Protein 3OSX (pdb70)

CATH classification: 3.50.7.10

Organism: Xenorhabdus nematophila (NCBI:txid628)

B-factor: mean 22.32, std 7.9, range [11.45, 57.15]

Solvent-accessible surface area: 10063 Å² total; per-residue (Å²): 141,152,14,5,94,3,116,90,12,36,44,10,78,128,2,47,62,86,110,188,74,28,6,1,66,7,88,75,0,24,0,0,0,1,15,50,112,0,54,70,16,181,39,0,86,52,2,27,131,20,4,79,92,57,106,52,11,0,0,0,0,0,48,21,2,68,51,117,0,37,53,38,2,19,78,40,27,115,166,57,102,24,130,2,0,0,0,65,0,9,30,167,24,127,55,42,74,28,8,0,66,4,2,1,20,0,0,102,14,56,19,7,9,102,128,132,57,65,70,2,93,130,5,76,59,160,32,6,0,61,2,86,62,0,36,0,58,147,96,25,0,15,0,38,32,2,72,8,110,128,41,48,10,58,62,36,26,93,93,0,150,104,62,9,121,131,21,146,37,124,178,72,84,105,89,22,93,72,12,20,65,50,0,53,7,0,53,102,138,206

InterPro domains:
  IPR001844 Chaperonin Cpn60/GroEL [MF_00600] (2-547)
  IPR001844 Chaperonin Cpn60/GroEL [PR00298] (27-53)
  IPR001844 Chaperonin Cpn60/GroEL [PR00298] (83-110)
  IPR001844 Chaperonin Cpn60/GroEL [PR00298] (268-291)
  IPR001844 Chaperonin Cpn60/GroEL [PR00298] (350-375)
  IPR001844 Chaperonin Cpn60/GroEL [PR00298] (398-419)
  IPR001844 Chaperonin Cpn60/GroEL [PTHR45633] (2-528)
  IPR001844 Chaperonin Cpn60/GroEL [TIGR02348] (3-526)
  IPR001844 Chaperonin Cpn60/GroEL [cd03344] (4-523)
  IPR002423 Chaperonin Cpn60/GroEL/TCP-1 family [PF00118] (23-522)
  IPR018370 Chaperonin Cpn60, conserved site [PS00296] (405-416)
  IPR027409 GroEL-like apical domain superfamily [G3DSA:3.50.7.10] (192-373)
  IPR027409 GroEL-like apical domain superfamily [SSF52029] (184-376)
  IPR027410 TCP-1-like chaperonin intermediate domain superfamily [G3DSA:3.30.260.10] (137-410)
  IPR027410 TCP-1-like chaperonin intermediate domain superfamily [SSF54849] (137-203)
  IPR027413 GroEL-like equatorial domain superfamily [G3DSA:1.10.560.10] (6-522)
  IPR027413 GroEL-like equatorial domain superfamily [SSF48592] (7-521)

Foldseek 3Di:
DAFQKFWKFFPDLLLDPPVVVQKHKFFWAWEAAEAAEAADLLLQVVAVVQQLVDQHAYEYEYQYYDHPNVVVVSVCCNVVSGNYTYIYQHDDDPVSVLLSVLVCQQFVAAYQYVVVPGGSSPDYSNRIGTARMWMGHRTMIGGAAHPHDPVSLVVSLVVLVVVLVVDPDPVVNVSSVSSNVSSVNRHHDD

Radius of gyration: 16.01 Å; Cα contacts (8 Å, |Δi|>4): 425; chains: 1; bounding box: 34×40×40 Å

Structure (mmCIF, N/CA/C/O backbone):
data_3OSX
#
_entry.id   3OSX
#
_cell.length_a   39.983
_cell.length_b   61.882
_cell.length_c   75.332
_cell.angle_alpha   90.000
_cell.angle_beta   90.000
_cell.angle_gamma   90.000
#
_symmetry.space_group_name_H-M   'P 21 21 21'
#
loop_
_entity.id
_entity.type
_entity.pdbx_description
1 polymer '60 kDa chaperonin'
2 water water
#
loop_
_atom_site.group_PDB
_atom_site.id
_atom_site.type_symbol
_atom_site.label_atom_id
_atom_site.label_alt_id
_atom_site.label_comp_id
_atom_site.label_asym_id
_atom_site.label_entity_id
_atom_site.label_seq_id
_atom_site.pdbx_PDB_ins_code
_atom_site.Cartn_x
_atom_site.Cartn_y
_atom_site.Cartn_z
_atom_site.occupancy
_atom_site.B_iso_or_equiv
_atom_site.auth_seq_id
_atom_site.auth_comp_id
_atom_site.auth_asym_id
_atom_site.auth_atom_id
_atom_site.pdbx_PDB_model_num
ATOM 1 N N . SER A 1 12 ? 37.983 60.630 21.526 1.00 20.50 190 SER A N 1
ATOM 2 C CA . SER A 1 12 ? 36.817 61.507 21.881 1.00 20.79 190 SER A CA 1
ATOM 3 C C . SER A 1 12 ? 36.383 62.491 20.762 1.00 20.76 190 SER A C 1
ATOM 4 O O . SER A 1 12 ? 35.469 63.328 20.971 1.00 19.87 190 SER A O 1
ATOM 7 N N . GLU A 1 13 ? 37.016 62.399 19.586 1.00 20.75 191 GLU A N 1
ATOM 8 C CA . GLU A 1 13 ? 36.803 63.409 18.531 1.00 19.78 191 GLU A CA 1
ATOM 9 C C . GLU A 1 13 ? 35.804 63.015 17.424 1.00 20.55 191 GLU A C 1
ATOM 10 O O . GLU A 1 13 ? 36.013 63.345 16.239 1.00 20.47 191 GLU A O 1
ATOM 16 N N . GLY A 1 14 ? 34.717 62.338 17.814 1.00 19.27 192 GLY A N 1
ATOM 17 C CA . GLY A 1 14 ? 33.722 61.865 16.862 1.00 18.64 192 GLY A CA 1
ATOM 18 C C . GLY A 1 14 ? 33.709 60.371 16.722 1.00 16.46 192 GLY A C 1
ATOM 19 O O . GLY A 1 14 ? 34.662 59.706 17.113 1.00 17.16 192 GLY A O 1
ATOM 20 N N . MET A 1 15 ? 32.633 59.862 16.137 1.00 14.86 193 MET A N 1
ATOM 21 C CA . MET A 1 15 ? 32.529 58.474 15.763 1.00 14.87 193 MET A CA 1
ATOM 22 C C . MET A 1 15 ? 33.147 58.343 14.392 1.00 15.90 193 MET A C 1
ATOM 23 O O . MET A 1 15 ? 32.625 58.889 13.417 1.00 15.15 193 MET A O 1
ATOM 28 N N . GLN A 1 16 ? 34.243 57.600 14.293 1.00 15.37 194 GLN A N 1
ATOM 29 C CA . GLN A 1 16 ? 34.905 57.428 13.009 1.00 17.70 194 GLN A CA 1
ATOM 30 C C . GLN A 1 16 ? 34.823 55.989 12.542 1.00 17.28 194 GLN A C 1
ATOM 31 O O . GLN A 1 16 ? 35.100 55.076 13.312 1.00 19.27 194 GLN A O 1
ATOM 37 N N . PHE A 1 17 ? 34.487 55.789 11.276 1.00 17.43 195 PHE A N 1
ATOM 38 C CA . PHE A 1 17 ? 34.494 54.437 10.705 1.00 17.37 195 PHE A CA 1
ATOM 39 C C . PHE A 1 17 ? 35.156 54.424 9.350 1.00 17.53 195 PHE A C 1
ATOM 40 O O . PHE A 1 17 ? 35.272 55.472 8.698 1.00 16.84 195 PHE A O 1
ATOM 48 N N . ASP A 1 18 ? 35.607 53.235 8.945 1.00 18.64 196 ASP A N 1
ATOM 49 C CA . ASP A 1 18 ? 36.533 53.113 7.814 1.00 18.51 196 ASP A CA 1
ATOM 50 C C . ASP A 1 18 ? 35.863 52.956 6.446 1.00 18.21 196 ASP A C 1
ATOM 51 O O . ASP A 1 18 ? 36.210 52.082 5.663 1.00 18.50 196 ASP A O 1
ATOM 56 N N . ARG A 1 19 ? 34.892 53.812 6.186 1.00 16.33 197 ARG A N 1
ATOM 57 C CA . ARG A 1 19 ? 34.308 53.965 4.875 1.00 16.55 197 ARG A CA 1
ATOM 58 C C . ARG A 1 19 ? 34.391 55.434 4.481 1.00 16.37 197 ARG A C 1
ATOM 59 O O . ARG A 1 19 ? 34.039 56.318 5.276 1.00 18.29 197 ARG A O 1
ATOM 67 N N . GLY A 1 20 ? 34.896 55.699 3.277 1.00 17.12 198 GLY A N 1
ATOM 68 C CA . GLY A 1 20 ? 34.989 57.039 2.716 1.00 16.74 198 GLY A CA 1
ATOM 69 C C . GLY A 1 20 ? 33.931 57.381 1.668 1.00 16.44 198 GLY A C 1
ATOM 70 O O . GLY A 1 20 ? 32.947 56.670 1.507 1.00 17.75 198 GLY A O 1
ATOM 71 N N . TYR A 1 21 ? 34.109 58.491 0.960 1.00 14.86 199 TYR A N 1
ATOM 72 C CA . TYR A 1 21 ? 33.091 58.915 0.005 1.00 14.82 199 TYR A CA 1
ATOM 73 C C . TYR A 1 21 ? 32.900 57.890 -1.113 1.00 14.96 199 TYR A C 1
ATOM 74 O O . TYR A 1 21 ? 33.856 57.251 -1.548 1.00 14.91 199 TYR A O 1
ATOM 83 N N . LEU A 1 22 ? 31.669 57.752 -1.587 1.00 15.04 200 LEU A N 1
ATOM 84 C CA . LEU A 1 22 ? 31.340 56.839 -2.695 1.00 16.34 200 LEU A CA 1
ATOM 85 C C . LEU A 1 22 ? 31.689 57.438 -4.052 1.00 17.42 200 LEU A C 1
ATOM 86 O O . LEU A 1 22 ? 31.695 56.733 -5.065 1.00 19.71 200 LEU A O 1
ATOM 91 N N . SER A 1 23 ? 31.907 58.755 -4.062 1.00 16.63 201 SER A N 1
ATOM 92 C CA . SER A 1 23 ? 32.416 59.485 -5.230 1.00 17.02 201 SER A CA 1
ATOM 93 C C . SER A 1 23 ? 33.211 60.707 -4.780 1.00 16.09 201 SER A C 1
ATOM 94 O O . SER A 1 23 ? 32.772 61.418 -3.870 1.00 15.39 201 SER A O 1
ATOM 97 N N . PRO A 1 24 ? 34.362 60.981 -5.416 1.00 16.19 202 PRO A N 1
ATOM 98 C CA . PRO A 1 24 ? 35.107 62.189 -5.087 1.00 16.28 202 PRO A CA 1
ATOM 99 C C . PRO A 1 24 ? 34.347 63.439 -5.483 1.00 15.69 202 PRO A C 1
ATOM 100 O O . PRO A 1 24 ? 34.719 64.568 -5.056 1.00 15.07 202 PRO A O 1
ATOM 104 N N . TYR A 1 25 ? 33.282 63.276 -6.276 1.00 14.55 203 TYR A N 1
ATOM 105 C CA . TYR A 1 25 ? 32.497 64.470 -6.630 1.00 14.09 203 TYR A CA 1
ATOM 106 C C . TYR A 1 25 ? 31.657 65.009 -5.474 1.00 14.19 203 TYR A C 1
ATOM 107 O O . TYR A 1 25 ? 31.023 66.037 -5.598 1.00 16.29 203 TYR A O 1
ATOM 116 N N . PHE A 1 26 ? 31.692 64.324 -4.325 1.00 14.97 204 PHE A N 1
ATOM 117 C CA . PHE A 1 26 ? 31.041 64.842 -3.138 1.00 14.01 204 PHE A CA 1
ATOM 118 C C . PHE A 1 26 ? 31.978 65.790 -2.370 1.00 13.94 204 PHE A C 1
ATOM 119 O O . PHE A 1 26 ? 31.528 66.506 -1.488 1.00 15.04 204 PHE A O 1
ATOM 127 N N . ILE A 1 27 ? 33.258 65.803 -2.725 1.00 14.03 205 ILE A N 1
ATOM 128 C CA . ILE A 1 27 ? 34.231 66.675 -2.066 1.00 15.70 205 ILE A CA 1
ATOM 129 C C . ILE A 1 27 ? 33.741 68.120 -2.125 1.00 15.92 205 ILE A C 1
ATOM 130 O O . ILE A 1 27 ? 33.295 68.590 -3.172 1.00 16.81 205 ILE A O 1
ATOM 135 N N . ASN A 1 28 ? 33.845 68.823 -1.002 1.00 15.81 206 ASN A N 1
ATOM 136 C CA . ASN A 1 28 ? 33.566 70.267 -0.994 1.00 16.07 206 ASN A CA 1
ATOM 137 C C . ASN A 1 28 ? 34.684 71.095 -0.362 1.00 17.88 206 ASN A C 1
ATOM 138 O O . ASN A 1 28 ? 34.550 72.299 -0.233 1.00 18.71 206 ASN A O 1
ATOM 143 N N . LYS A 1 29 ? 35.769 70.413 0.021 1.00 18.00 207 LYS A N 1
ATOM 144 C CA . LYS A 1 29 ? 37.009 71.050 0.496 1.00 19.28 207 LYS A CA 1
ATOM 145 C C . LYS A 1 29 ? 38.167 70.465 -0.297 1.00 19.39 207 LYS A C 1
ATOM 146 O O . LYS A 1 29 ? 38.868 69.588 0.154 1.00 19.94 207 LYS A O 1
ATOM 152 N N . PRO A 1 30 ? 38.329 70.937 -1.527 1.00 20.12 208 PRO A N 1
ATOM 153 C CA . PRO A 1 30 ? 39.333 70.398 -2.434 1.00 21.03 208 PRO A CA 1
ATOM 154 C C . PRO A 1 30 ? 40.773 70.419 -1.914 1.00 22.57 208 PRO A C 1
ATOM 155 O O . PRO A 1 30 ? 41.553 69.517 -2.253 1.00 22.80 208 PRO A O 1
ATOM 159 N N . GLU A 1 31 ? 41.116 71.418 -1.110 1.00 24.57 209 GLU A N 1
ATOM 160 C CA . GLU A 1 31 ? 42.471 71.566 -0.583 1.00 26.67 209 GLU A CA 1
ATOM 161 C C . GLU A 1 31 ? 42.835 70.453 0.405 1.00 26.51 209 GLU A C 1
ATOM 162 O O . GLU A 1 31 ? 44.016 70.131 0.551 1.00 27.63 209 GLU A O 1
ATOM 168 N N . SER A 1 32 ? 41.817 69.832 1.026 1.00 26.20 210 SER A N 1
ATOM 169 C CA . SER A 1 32 ? 42.029 68.687 1.918 1.00 25.29 210 SER A CA 1
ATOM 170 C C . SER A 1 32 ? 41.493 67.367 1.405 1.00 24.36 210 SER A C 1
ATOM 171 O O . SER A 1 32 ? 41.556 66.380 2.118 1.00 24.25 210 SER A O 1
ATOM 174 N N . GLY A 1 33 ? 40.918 67.373 0.207 1.00 23.00 211 GLY A N 1
ATOM 175 C CA . GLY A 1 33 ? 40.316 66.191 -0.384 1.00 20.57 211 GLY A CA 1
ATOM 176 C C . GLY A 1 33 ? 39.142 65.620 0.401 1.00 19.37 211 GLY A C 1
ATOM 177 O O . GLY A 1 33 ? 38.966 64.404 0.487 1.00 20.34 211 GLY A O 1
ATOM 178 N N . SER A 1 34 ? 38.343 66.499 1.003 1.00 18.10 212 SER A N 1
ATOM 179 C CA . SER A 1 34 ? 37.354 66.046 1.943 1.00 18.29 212 SER A CA 1
ATOM 180 C C . SER A 1 34 ? 35.958 66.634 1.707 1.00 17.34 212 SER A C 1
ATOM 181 O O . SER A 1 34 ? 35.781 67.610 0.971 1.00 16.41 212 SER A O 1
ATOM 184 N N . VAL A 1 35 ? 34.967 66.000 2.331 1.00 16.56 213 VAL A N 1
ATOM 185 C CA . VAL A 1 35 ? 33.626 66.549 2.456 1.00 15.94 213 VAL A CA 1
ATOM 186 C C . VAL A 1 35 ? 33.459 67.017 3.884 1.00 16.09 213 VAL A C 1
ATOM 187 O O . VAL A 1 35 ? 33.647 66.225 4.823 1.00 18.13 213 VAL A O 1
ATOM 191 N N . GLU A 1 36 ? 33.149 68.304 4.068 1.00 16.37 214 GLU A N 1
ATOM 192 C CA . GLU A 1 36 ? 32.829 68.786 5.412 1.00 17.42 214 GLU A CA 1
ATOM 193 C C . GLU A 1 36 ? 31.437 69.361 5.396 1.00 17.05 214 GLU A C 1
ATOM 194 O O . GLU A 1 36 ? 31.183 70.355 4.713 1.00 17.15 214 GLU A O 1
ATOM 200 N N . LEU A 1 37 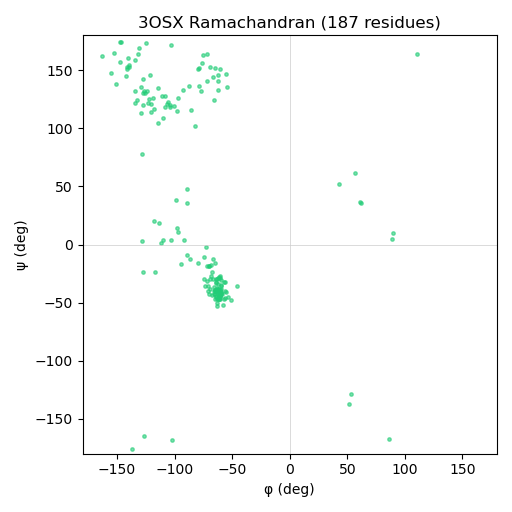? 30.524 68.727 6.116 1.00 16.74 215 LEU A N 1
ATOM 201 C CA . LEU A 1 37 ? 29.125 69.164 6.127 1.00 17.04 215 LEU A CA 1
ATOM 202 C C . LEU A 1 37 ? 28.707 69.561 7.528 1.00 16.80 215 LEU A C 1
ATOM 203 O O . LEU A 1 37 ? 28.834 68.786 8.469 1.00 16.79 215 LEU A O 1
ATOM 208 N N . GLU A 1 38 ? 28.181 70.768 7.639 1.00 17.77 216 GLU A N 1
ATOM 209 C CA . GLU A 1 38 ? 27.734 71.355 8.914 1.00 19.76 216 GLU A CA 1
ATOM 210 C C . GLU A 1 38 ? 26.280 71.082 9.149 1.00 18.85 216 GLU A C 1
ATOM 211 O O . GLU A 1 38 ? 25.434 71.269 8.252 1.00 17.88 216 GLU A O 1
ATOM 217 N N . ASN A 1 39 ? 25.983 70.645 10.370 1.00 18.66 217 ASN A N 1
ATOM 218 C CA . ASN A 1 39 ? 24.601 70.329 10.761 1.00 18.13 217 ASN A CA 1
ATOM 219 C C . ASN A 1 39 ? 23.801 69.555 9.710 1.00 17.04 217 ASN A C 1
ATOM 220 O O . ASN A 1 39 ? 22.693 69.947 9.336 1.00 18.41 217 ASN A O 1
ATOM 225 N N . PRO A 1 40 ? 24.354 68.438 9.232 1.00 16.32 218 PRO A N 1
ATOM 226 C CA . PRO A 1 40 ? 23.678 67.628 8.239 1.00 16.61 218 PRO A CA 1
ATOM 227 C C . PRO A 1 40 ? 22.532 66.774 8.787 1.00 16.31 218 PRO A C 1
ATOM 228 O O . PRO A 1 40 ? 22.498 66.446 9.968 1.00 16.71 218 PRO A O 1
ATOM 232 N N . TYR A 1 41 ? 21.602 66.427 7.907 1.00 15.07 219 TYR A N 1
ATOM 233 C CA . TYR A 1 41 ? 20.734 65.288 8.108 1.00 14.16 219 TYR A CA 1
ATOM 234 C C . TYR A 1 41 ? 21.487 64.025 7.744 1.00 14.14 219 TYR A C 1
ATOM 235 O O . TYR A 1 41 ? 22.363 64.029 6.867 1.00 15.20 219 TYR A O 1
ATOM 244 N N . ILE A 1 42 ? 21.113 62.944 8.398 1.00 12.77 220 ILE A N 1
ATOM 245 C CA . ILE A 1 42 ? 21.774 61.672 8.168 1.00 13.34 220 ILE A CA 1
ATOM 246 C C . ILE A 1 42 ? 20.743 60.571 7.892 1.00 12.37 220 ILE A C 1
ATOM 247 O O . ILE A 1 42 ? 19.958 60.198 8.775 1.00 14.04 220 ILE A O 1
ATOM 252 N N . LEU A 1 43 ? 20.759 60.063 6.662 1.00 12.59 221 LEU A N 1
ATOM 253 C CA . LEU A 1 43 ? 19.841 59.006 6.260 1.00 12.95 221 LEU A CA 1
ATOM 254 C C . LEU A 1 43 ? 20.551 57.659 6.381 1.00 13.69 221 LEU A C 1
ATOM 255 O O . LEU A 1 43 ? 21.605 57.486 5.788 1.00 13.29 221 LEU A O 1
ATOM 260 N N . LEU A 1 44 ? 19.929 56.733 7.117 1.00 12.66 222 LEU A N 1
ATOM 261 C CA . LEU A 1 44 ? 20.486 55.447 7.472 1.00 13.22 222 LEU A CA 1
ATOM 262 C C . LEU A 1 44 ? 19.617 54.368 6.875 1.00 13.85 222 LEU A C 1
ATOM 263 O O . LEU A 1 44 ? 18.422 54.272 7.184 1.00 11.93 222 LEU A O 1
ATOM 268 N N . VAL A 1 45 ? 20.206 53.600 5.968 1.00 13.51 223 VAL A N 1
ATOM 269 C CA . VAL A 1 45 ? 19.452 52.572 5.219 1.00 13.88 223 VAL A CA 1
ATOM 270 C C . VAL A 1 45 ? 20.193 51.244 5.147 1.00 14.35 223 VAL A C 1
ATOM 271 O O . VAL A 1 45 ? 21.327 51.188 4.693 1.00 15.52 223 VAL A O 1
ATOM 275 N N . ASP A 1 46 ? 19.555 50.181 5.641 1.00 14.48 224 ASP A N 1
ATOM 276 C CA . ASP A 1 46 ? 20.209 48.878 5.736 1.00 17.84 224 ASP A CA 1
ATOM 277 C C . ASP A 1 46 ? 20.040 47.998 4.478 1.00 17.24 224 ASP A C 1
ATOM 278 O O . ASP A 1 46 ? 19.893 46.749 4.584 1.00 21.72 224 ASP A O 1
ATOM 283 N N . LYS A 1 47 ? 20.042 48.639 3.318 1.00 15.88 225 LYS A N 1
ATOM 284 C CA . LYS A 1 47 ? 20.019 47.942 2.030 1.00 16.25 225 LYS A CA 1
ATOM 285 C C . LYS A 1 47 ? 20.794 48.763 1.003 1.00 17.74 225 LYS A C 1
ATOM 286 O O . LYS A 1 47 ? 21.230 49.878 1.281 1.00 17.29 225 LYS A O 1
ATOM 292 N N . LYS A 1 48 ? 20.953 48.203 -0.187 1.00 17.75 226 LYS A N 1
ATOM 293 C CA . LYS A 1 48 ? 21.497 48.931 -1.313 1.00 18.39 226 LYS A CA 1
ATOM 294 C C . LYS A 1 48 ? 20.431 49.819 -1.934 1.00 17.94 226 LYS A C 1
ATOM 295 O O . LYS A 1 48 ? 19.287 49.393 -2.133 1.00 19.25 226 LYS A O 1
ATOM 301 N N . ILE A 1 49 ? 20.813 51.056 -2.250 1.00 18.10 227 ILE A N 1
ATOM 302 C CA . ILE A 1 49 ? 19.941 51.989 -2.939 1.00 18.50 227 ILE A CA 1
ATOM 303 C C . ILE A 1 49 ? 20.402 52.150 -4.391 1.00 17.35 227 ILE A C 1
ATOM 304 O O . ILE A 1 49 ? 21.524 52.565 -4.633 1.00 18.94 227 ILE A O 1
ATOM 309 N N . SER A 1 50 ? 19.528 51.830 -5.347 1.00 18.09 228 SER A N 1
ATOM 310 C CA . SER A 1 50 ? 19.854 51.945 -6.783 1.00 19.07 228 SER A CA 1
ATOM 311 C C . SER A 1 50 ? 18.827 52.740 -7.542 1.00 18.28 228 SER A C 1
ATOM 312 O O . SER A 1 50 ? 19.119 53.296 -8.594 1.00 18.85 228 SER A O 1
ATOM 315 N N . ASN A 1 51 ? 17.615 52.788 -6.996 1.00 17.60 229 ASN A N 1
ATOM 316 C CA . ASN A 1 51 ? 16.505 53.476 -7.652 1.00 17.39 229 ASN A CA 1
ATOM 317 C C . ASN A 1 51 ? 16.306 54.869 -7.095 1.00 17.77 229 ASN A C 1
ATOM 318 O O . ASN A 1 51 ? 15.929 55.036 -5.934 1.00 18.21 229 ASN A O 1
ATOM 323 N N . ILE A 1 52 ? 16.529 55.882 -7.931 1.00 16.94 230 ILE A N 1
ATOM 324 C CA . ILE A 1 52 ? 16.436 57.256 -7.474 1.00 17.61 230 ILE A CA 1
ATOM 325 C C . ILE A 1 52 ? 15.037 57.576 -6.953 1.00 18.80 230 ILE A C 1
ATOM 326 O O . ILE A 1 52 ? 14.889 58.398 -6.051 1.00 19.91 230 ILE A O 1
ATOM 331 N N . ARG A 1 53 ? 14.018 56.906 -7.484 1.00 18.45 231 ARG A N 1
ATOM 332 C CA . ARG A 1 53 ? 12.653 57.172 -7.078 1.00 19.28 231 ARG A CA 1
ATOM 333 C C . ARG A 1 53 ? 12.420 56.936 -5.599 1.00 20.37 231 ARG A C 1
ATOM 334 O O . ARG A 1 53 ? 11.585 57.599 -5.008 1.00 22.08 231 ARG A O 1
ATOM 342 N N . GLU A 1 54 ? 13.154 56.007 -4.990 1.00 21.09 232 GLU A N 1
ATOM 343 C CA . GLU A 1 54 ? 13.059 55.768 -3.562 1.00 21.12 232 GLU A CA 1
ATOM 344 C C . GLU A 1 54 ? 13.507 56.966 -2.726 1.00 20.86 232 GLU A C 1
ATOM 345 O O . GLU A 1 54 ? 13.014 57.154 -1.607 1.00 22.10 232 GLU A O 1
ATOM 351 N N . LEU A 1 55 ? 14.430 57.762 -3.265 1.00 19.46 233 LEU A N 1
ATOM 352 C CA . LEU A 1 55 ? 15.009 58.877 -2.496 1.00 18.97 233 LEU A CA 1
ATOM 353 C C . LEU A 1 55 ? 14.318 60.184 -2.740 1.00 19.85 233 LEU A C 1
ATOM 354 O O . LEU A 1 55 ? 14.511 61.094 -1.977 1.00 19.21 233 LEU A O 1
ATOM 359 N N . LEU A 1 56 ? 13.543 60.286 -3.818 1.00 19.89 234 LEU A N 1
ATOM 360 C CA . LEU A 1 56 ? 12.903 61.537 -4.170 1.00 20.57 234 LEU A CA 1
ATOM 361 C C . LEU A 1 56 ? 12.110 62.209 -3.029 1.00 21.75 234 LEU A C 1
ATOM 362 O O . LEU A 1 56 ? 12.263 63.403 -2.804 1.00 21.16 234 LEU A O 1
ATOM 367 N N . PRO A 1 57 ? 11.265 61.442 -2.318 1.00 22.15 235 PRO A N 1
ATOM 368 C CA . PRO A 1 57 ? 10.497 62.071 -1.270 1.00 23.83 235 PRO A CA 1
ATOM 369 C C . PRO A 1 57 ? 11.351 62.698 -0.163 1.00 24.82 235 PRO A C 1
ATOM 370 O O . PRO A 1 57 ? 11.053 63.805 0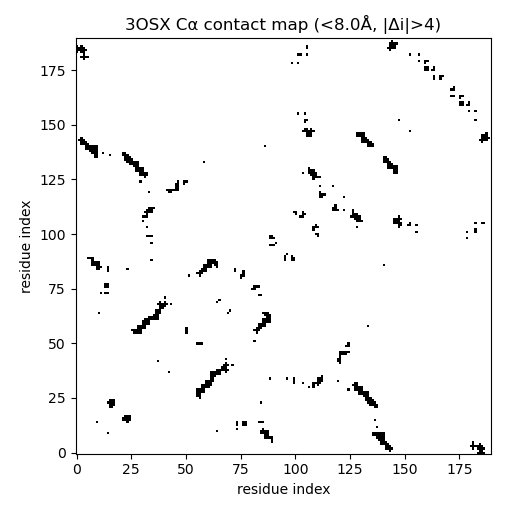.262 1.00 25.90 235 PRO A O 1
ATOM 374 N N . VAL A 1 58 ? 12.383 61.993 0.304 1.00 25.22 236 VAL A N 1
ATOM 375 C CA . VAL A 1 58 ? 13.28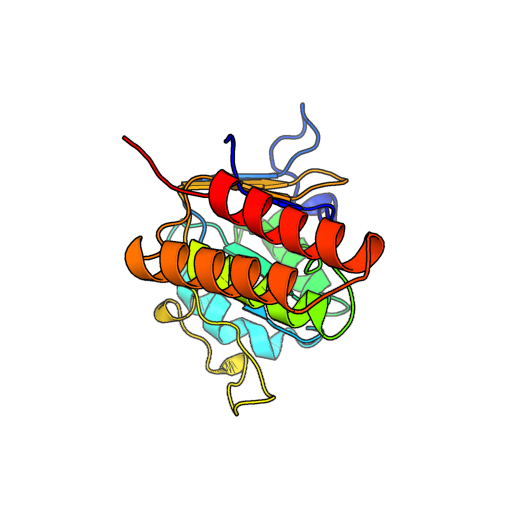6 62.519 1.325 1.00 25.79 236 VAL A CA 1
ATOM 376 C C . VAL A 1 58 ? 14.036 63.719 0.782 1.00 25.40 236 VAL A C 1
ATOM 377 O O . VAL A 1 58 ? 14.170 64.712 1.456 1.00 25.86 236 VAL A O 1
ATOM 381 N N . LEU A 1 59 ? 14.504 63.622 -0.458 1.00 25.85 237 LEU A N 1
ATOM 382 C CA . LEU A 1 59 ? 15.248 64.721 -1.054 1.00 25.79 237 LEU A CA 1
ATOM 383 C C . LEU A 1 59 ? 14.383 65.995 -1.175 1.00 26.76 237 LEU A C 1
ATOM 384 O O . LEU A 1 59 ? 14.892 67.120 -1.112 1.00 26.12 237 LEU A O 1
ATOM 389 N N . GLU A 1 60 ? 13.076 65.802 -1.321 1.00 27.96 238 GLU A N 1
ATOM 390 C CA . GLU A 1 60 ? 12.117 66.900 -1.333 1.00 29.84 238 GLU A CA 1
ATOM 391 C C . GLU A 1 60 ? 12.137 67.651 -0.005 1.00 29.36 238 GLU A C 1
ATOM 392 O O . GLU A 1 60 ? 12.042 68.883 0.019 1.00 29.78 238 GLU A O 1
ATOM 398 N N . GLY A 1 61 ? 12.247 66.888 1.087 1.00 29.01 239 GLY A N 1
ATOM 399 C CA . GLY A 1 61 ? 12.284 67.432 2.440 1.00 27.24 239 GLY A CA 1
ATOM 400 C C . GLY A 1 61 ? 13.553 68.215 2.669 1.00 26.67 239 GLY A C 1
ATOM 401 O O . GLY A 1 61 ? 13.527 69.320 3.230 1.00 26.56 239 GLY A O 1
ATOM 402 N N . VAL A 1 62 ? 14.661 67.648 2.197 1.00 25.30 240 VAL A N 1
ATOM 403 C CA . VAL A 1 62 ? 15.967 68.277 2.347 1.00 25.35 240 VAL A CA 1
ATOM 404 C C . VAL A 1 62 ? 15.997 69.548 1.522 1.00 26.15 240 VAL A C 1
ATOM 405 O O . VAL A 1 62 ? 16.698 70.488 1.877 1.00 27.31 240 VAL A O 1
ATOM 409 N N . ALA A 1 63 ? 15.234 69.576 0.428 1.00 27.50 241 ALA A N 1
ATOM 410 C CA . ALA A 1 63 ? 15.205 70.753 -0.461 1.00 27.95 241 ALA A CA 1
ATOM 411 C C . ALA A 1 63 ? 14.510 71.972 0.168 1.00 28.31 241 ALA A C 1
ATOM 412 O O . ALA A 1 63 ? 14.737 73.108 -0.247 1.00 29.74 241 ALA A O 1
ATOM 414 N N . LYS A 1 64 ? 13.719 71.731 1.207 1.00 29.20 242 LYS A N 1
ATOM 415 C CA . LYS A 1 64 ? 13.052 72.799 1.962 1.00 30.36 242 LYS A CA 1
ATOM 416 C C . LYS A 1 64 ? 13.988 73.702 2.775 1.00 30.61 242 LYS A C 1
ATOM 417 O O . LYS A 1 64 ? 13.587 74.802 3.144 1.00 30.29 242 LYS A O 1
ATOM 419 N N . ALA A 1 65 ? 15.224 73.250 3.028 1.00 30.91 243 ALA A N 1
ATOM 420 C CA . ALA A 1 65 ? 16.236 74.039 3.770 1.00 30.70 243 ALA A CA 1
ATOM 421 C C . ALA A 1 65 ? 17.641 73.985 3.158 1.00 30.79 243 ALA A C 1
ATOM 422 O O . ALA A 1 65 ? 17.845 73.391 2.099 1.00 30.15 243 ALA A O 1
ATOM 424 N N . SER A 1 66 ? 18.599 74.619 3.844 1.00 31.39 244 SER A N 1
ATOM 425 C CA . SER A 1 66 ? 19.995 74.637 3.418 1.00 31.72 244 SER A CA 1
ATOM 426 C C . SER A 1 66 ? 20.853 73.593 4.144 1.00 30.71 244 SER A C 1
ATOM 427 O O . SER A 1 66 ? 22.085 73.645 4.091 1.00 31.92 244 SER A O 1
ATOM 430 N N . LYS A 1 67 ? 20.206 72.646 4.809 1.00 29.45 245 LYS A N 1
ATOM 431 C CA . LYS A 1 67 ? 20.892 71.603 5.522 1.00 27.24 245 LYS A CA 1
ATOM 432 C C . LYS A 1 67 ? 21.385 70.570 4.506 1.00 24.94 245 LYS A C 1
ATOM 433 O O . LYS A 1 67 ? 20.627 70.141 3.626 1.00 24.45 245 LYS A O 1
ATOM 439 N N . PRO A 1 68 ? 22.663 70.169 4.624 1.00 22.95 246 PRO A N 1
ATOM 440 C CA . PRO A 1 68 ? 23.193 69.080 3.807 1.00 19.46 246 PRO A CA 1
ATOM 441 C C . PRO A 1 68 ? 22.644 67.711 4.237 1.00 18.04 246 PRO A C 1
ATOM 442 O O . PRO A 1 68 ? 22.089 67.574 5.336 1.00 17.81 246 PRO A O 1
ATOM 446 N N . LEU A 1 69 ? 22.801 66.728 3.357 1.00 15.12 247 LEU A N 1
ATOM 447 C CA . LEU A 1 69 ? 22.412 65.354 3.628 1.00 15.23 247 LEU A CA 1
ATOM 448 C C . LEU A 1 69 ? 23.599 64.395 3.449 1.00 15.20 247 LEU A C 1
ATOM 449 O O . LEU A 1 69 ? 24.310 64.455 2.446 1.00 16.27 247 LEU A O 1
ATOM 454 N N . VAL A 1 70 ? 23.793 63.520 4.429 1.00 13.83 248 VAL A N 1
ATOM 455 C CA . VAL A 1 70 ? 24.696 62.402 4.336 1.00 13.50 248 VAL A CA 1
ATOM 456 C C . VAL A 1 70 ? 23.859 61.129 4.295 1.00 12.72 248 VAL A C 1
ATOM 457 O O . VAL A 1 70 ? 23.008 60.948 5.147 1.00 14.56 248 VAL A O 1
ATOM 461 N N . ILE A 1 71 ? 24.100 60.282 3.290 1.00 13.28 249 ILE A N 1
ATOM 462 C CA . ILE A 1 71 ? 23.421 59.007 3.161 1.00 12.73 249 ILE A CA 1
ATOM 463 C C . ILE A 1 71 ? 24.373 57.880 3.472 1.00 13.38 249 ILE A C 1
ATOM 464 O O . ILE A 1 71 ? 25.407 57.757 2.817 1.00 14.53 249 ILE A O 1
ATOM 469 N N . ILE A 1 72 ? 24.065 57.100 4.506 1.00 13.95 250 ILE A N 1
ATOM 470 C CA . ILE A 1 72 ? 24.898 55.944 4.892 1.00 13.90 250 ILE A CA 1
ATOM 471 C C . ILE A 1 72 ? 24.018 54.707 4.644 1.00 14.57 250 ILE A C 1
ATOM 472 O O . ILE A 1 72 ? 23.046 54.454 5.375 1.00 13.65 250 ILE A O 1
ATOM 477 N N . ALA A 1 73 ? 24.315 53.995 3.556 1.00 16.16 251 ALA A N 1
ATOM 478 C CA . ALA A 1 73 ? 23.504 52.857 3.153 1.00 14.99 251 ALA A CA 1
ATOM 479 C C . ALA A 1 73 ? 24.434 51.675 2.875 1.00 14.88 251 ALA A C 1
ATOM 480 O O . ALA A 1 73 ? 25.664 51.857 2.786 1.00 14.71 251 ALA A O 1
ATOM 482 N N . GLU A 1 74 ? 23.885 50.462 2.711 1.00 15.87 252 GLU A N 1
ATOM 483 C CA . GLU A 1 74 ? 24.742 49.329 2.438 1.00 17.50 252 GLU A CA 1
ATOM 484 C C . GLU A 1 74 ? 25.563 49.633 1.190 1.00 18.07 252 GLU A C 1
ATOM 485 O O . GLU A 1 74 ? 26.752 49.325 1.120 1.00 18.61 252 GLU A O 1
ATOM 491 N N . ASP A 1 75 ? 24.912 50.262 0.213 1.00 17.84 253 ASP A N 1
ATOM 492 C CA . ASP A 1 75 ? 25.613 50.842 -0.934 1.00 17.86 253 ASP A CA 1
ATOM 493 C C . ASP A 1 75 ? 24.655 51.816 -1.612 1.00 16.73 253 ASP A C 1
ATOM 494 O O . ASP A 1 75 ? 23.475 51.815 -1.330 1.00 16.49 253 ASP A O 1
ATOM 499 N N . VAL A 1 76 ? 25.206 52.696 -2.418 1.00 17.03 254 VAL A N 1
ATOM 500 C CA . VAL A 1 76 ? 24.401 53.580 -3.251 1.00 17.65 254 VAL A CA 1
ATOM 501 C C . VAL A 1 76 ? 25.045 53.491 -4.633 1.00 18.24 254 VAL A C 1
ATOM 502 O O . VAL A 1 76 ? 26.249 53.711 -4.784 1.00 20.60 254 VAL A O 1
ATOM 506 N N . GLU A 1 77 ? 24.248 53.130 -5.621 1.00 18.78 255 GLU A N 1
ATOM 507 C CA . GLU A 1 77 ? 24.758 52.730 -6.918 1.00 18.86 255 GLU A CA 1
ATOM 508 C C . GLU A 1 77 ? 23.825 53.135 -8.030 1.00 18.81 255 GLU A C 1
ATOM 509 O O . GLU A 1 77 ? 22.740 53.655 -7.777 1.00 17.44 255 GLU A O 1
ATOM 515 N N . GLY A 1 78 ? 24.282 52.905 -9.259 1.00 18.65 256 GLY A N 1
ATOM 516 C CA . GLY A 1 78 ? 23.473 53.132 -10.472 1.00 20.38 256 GLY A CA 1
ATOM 517 C C . GLY A 1 78 ? 22.851 54.503 -10.553 1.00 19.87 256 GLY A C 1
ATOM 518 O O . GLY A 1 78 ? 23.519 55.497 -10.255 1.00 19.67 256 GLY A O 1
ATOM 519 N N . GLU A 1 79 ? 21.574 54.545 -10.967 1.00 19.11 257 GLU A N 1
ATOM 520 C CA . GLU A 1 79 ? 20.832 55.792 -11.181 1.00 18.83 257 GLU A CA 1
ATOM 521 C C . GLU A 1 79 ? 20.741 56.622 -9.915 1.00 16.76 257 GLU A C 1
ATOM 522 O O . GLU A 1 79 ? 20.806 57.822 -9.985 1.00 17.90 257 GLU A O 1
ATOM 528 N N . ALA A 1 80 ? 20.616 55.973 -8.766 1.00 15.94 258 ALA A N 1
ATOM 529 C CA . ALA A 1 80 ? 20.551 56.697 -7.493 1.00 14.45 258 ALA A CA 1
ATOM 530 C C . ALA A 1 80 ? 21.838 57.465 -7.223 1.00 15.28 258 ALA A C 1
ATOM 531 O O . ALA A 1 80 ? 21.800 58.699 -6.995 1.00 14.50 258 ALA A O 1
ATOM 533 N N . LEU A 1 81 ? 22.972 56.778 -7.293 1.00 16.11 259 LEU A N 1
ATOM 534 C CA . LEU A 1 81 ? 24.256 57.436 -7.119 1.00 17.71 259 LEU A CA 1
ATOM 535 C C . LEU A 1 81 ? 24.497 58.521 -8.179 1.00 17.23 259 LEU A C 1
ATOM 536 O O . LEU A 1 81 ? 24.911 59.645 -7.833 1.00 16.47 259 LEU A O 1
ATOM 541 N N . ALA A 1 82 ? 24.201 58.214 -9.435 1.00 18.77 260 ALA A N 1
ATOM 542 C CA . ALA A 1 82 ? 24.445 59.169 -10.531 1.00 18.49 260 ALA A CA 1
ATOM 543 C C . ALA A 1 82 ? 23.663 60.463 -10.359 1.00 18.13 260 ALA A C 1
ATOM 544 O O . ALA A 1 82 ? 24.201 61.555 -10.625 1.00 18.41 260 ALA A O 1
ATOM 546 N N . THR A 1 83 ? 22.424 60.371 -9.891 1.00 17.08 261 THR A N 1
ATOM 547 C CA . THR A 1 83 ? 21.605 61.556 -9.687 1.00 19.15 261 THR A CA 1
ATOM 548 C C . THR A 1 83 ? 22.119 62.366 -8.510 1.00 17.87 261 THR A C 1
ATOM 549 O O . THR A 1 83 ? 22.184 63.602 -8.557 1.00 18.06 261 THR A O 1
ATOM 553 N N . LEU A 1 84 ? 22.520 61.673 -7.462 1.00 16.91 262 LEU A N 1
ATOM 554 C CA . LEU A 1 84 ? 23.119 62.373 -6.325 1.00 17.52 262 LEU A CA 1
ATOM 555 C C . LEU A 1 84 ? 24.404 63.128 -6.704 1.00 17.14 262 LEU A C 1
ATOM 556 O O . LEU A 1 84 ? 24.593 64.291 -6.317 1.00 16.44 262 LEU A O 1
ATOM 561 N N . VAL A 1 85 ? 25.264 62.478 -7.489 1.00 17.24 263 VAL A N 1
ATOM 562 C CA . VAL A 1 85 ? 26.506 63.088 -7.960 1.00 16.65 263 VAL A CA 1
ATOM 563 C C . VAL A 1 85 ? 26.198 64.294 -8.858 1.00 15.75 263 VAL A C 1
ATOM 564 O O . VAL A 1 85 ? 26.730 65.401 -8.644 1.00 16.95 263 VAL A O 1
ATOM 568 N N . VAL A 1 86 ? 25.321 64.118 -9.848 1.00 17.94 264 VAL A N 1
ATOM 569 C CA . VAL A 1 86 ? 25.009 65.205 -10.757 1.00 18.32 264 VAL A CA 1
ATOM 570 C C . VAL A 1 86 ? 24.387 66.404 -10.024 1.00 18.79 264 VAL A C 1
ATOM 571 O O . VAL A 1 86 ? 24.828 67.561 -10.218 1.00 18.32 264 VAL A O 1
ATOM 575 N N . ASN A 1 87 ? 23.415 66.137 -9.161 1.00 18.70 265 ASN A N 1
ATOM 576 C CA . ASN A 1 87 ? 22.774 67.213 -8.374 1.00 19.45 265 ASN A CA 1
ATOM 577 C C . ASN A 1 87 ? 23.717 67.934 -7.431 1.00 18.05 265 ASN A C 1
ATOM 578 O O . ASN A 1 87 ? 23.629 69.161 -7.243 1.00 18.76 265 ASN A O 1
ATOM 583 N N . ASN A 1 88 ? 24.632 67.178 -6.847 1.00 17.32 266 ASN A N 1
ATOM 584 C CA . ASN A 1 88 ? 25.648 67.763 -6.006 1.00 16.99 266 ASN A CA 1
ATOM 585 C C . ASN A 1 88 ? 26.599 68.666 -6.768 1.00 17.17 266 ASN A C 1
ATOM 586 O O . ASN A 1 88 ? 26.953 69.741 -6.289 1.00 18.22 266 ASN A O 1
ATOM 591 N N . MET A 1 89 ? 27.013 68.208 -7.948 1.00 16.17 267 MET A N 1
ATOM 592 C CA . MET A 1 89 ? 27.947 68.961 -8.793 1.00 15.74 267 MET A CA 1
ATOM 593 C C . MET A 1 89 ? 27.283 70.240 -9.250 1.00 16.92 267 MET A C 1
ATOM 594 O O . MET A 1 89 ? 27.936 71.268 -9.338 1.00 17.42 267 MET A O 1
ATOM 599 N N . ARG A 1 90 ? 25.992 70.156 -9.572 1.00 16.95 268 ARG A N 1
ATOM 600 C CA . ARG A 1 90 ? 25.242 71.339 -10.022 1.00 18.47 268 ARG A CA 1
ATOM 601 C C . ARG A 1 90 ? 24.943 72.345 -8.910 1.00 19.68 268 ARG A C 1
ATOM 602 O O . ARG A 1 90 ? 24.645 73.510 -9.192 1.00 21.86 268 ARG A O 1
ATOM 610 N N . GLY A 1 91 ? 25.024 71.900 -7.654 1.00 19.55 269 GLY A N 1
ATOM 611 C CA . GLY A 1 91 ? 24.723 72.743 -6.518 1.00 20.80 269 GLY A CA 1
ATOM 612 C C . GLY A 1 91 ? 23.266 72.721 -6.085 1.00 21.80 269 GLY A C 1
ATOM 613 O O . GLY A 1 91 ? 22.866 73.521 -5.248 1.00 23.24 269 GLY A O 1
ATOM 614 N N . ILE A 1 92 ? 22.475 71.800 -6.648 1.00 22.98 270 ILE A N 1
ATOM 615 C CA . ILE A 1 92 ? 21.032 71.674 -6.377 1.00 24.38 270 ILE A CA 1
ATOM 616 C C . ILE A 1 92 ? 20.784 71.175 -4.956 1.00 24.28 270 ILE A C 1
ATOM 617 O O . ILE A 1 92 ? 19.765 71.498 -4.306 1.00 24.35 270 ILE A O 1
ATOM 622 N N . VAL A 1 93 ? 21.747 70.398 -4.490 1.00 23.02 271 VAL A N 1
ATOM 623 C CA . VAL A 1 93 ? 21.733 69.809 -3.162 1.00 22.23 271 VAL A CA 1
ATOM 624 C C . VAL A 1 93 ? 23.176 69.726 -2.706 1.00 20.77 271 VAL A C 1
ATOM 625 O O . VAL A 1 93 ? 24.109 69.762 -3.517 1.00 20.18 271 VAL A O 1
ATOM 629 N N . LYS A 1 94 ? 23.361 69.678 -1.397 1.00 18.73 272 LYS A N 1
ATOM 630 C CA . LYS A 1 94 ? 24.638 69.383 -0.820 1.00 18.65 272 LYS A CA 1
ATOM 631 C C . LYS A 1 94 ? 24.486 67.999 -0.194 1.00 18.03 272 LYS A C 1
ATOM 632 O O . LYS A 1 94 ? 23.823 67.830 0.827 1.00 17.19 272 LYS A O 1
ATOM 638 N N . VAL A 1 95 ? 25.125 67.019 -0.818 1.00 16.81 273 VAL A N 1
ATOM 639 C CA . VAL A 1 95 ? 24.950 65.650 -0.375 1.00 15.83 273 VAL A CA 1
ATOM 640 C C . VAL A 1 95 ? 26.249 64.879 -0.446 1.00 16.82 273 VAL A C 1
ATOM 641 O O . VAL A 1 95 ? 27.136 65.194 -1.248 1.00 17.20 273 VAL A O 1
ATOM 645 N N . ALA A 1 96 ? 26.368 63.872 0.410 1.00 16.50 274 ALA A N 1
ATOM 646 C CA . ALA A 1 96 ? 27.454 62.913 0.301 1.00 16.36 274 ALA A CA 1
ATOM 647 C C . ALA A 1 96 ? 26.865 61.542 0.649 1.00 16.53 274 ALA A C 1
ATOM 648 O O . ALA A 1 96 ? 25.890 61.450 1.395 1.00 17.67 274 ALA A O 1
ATOM 650 N N . SER A 1 97 ? 27.443 60.491 0.081 1.00 15.64 275 SER A N 1
ATOM 651 C CA A SER A 1 97 ? 27.059 59.114 0.367 0.52 15.61 275 SER A CA 1
ATOM 652 C CA B SER A 1 97 ? 27.078 59.168 0.494 0.48 15.60 275 SER A CA 1
ATOM 653 C C . SER A 1 97 ? 28.304 58.320 0.749 1.00 15.57 275 SER A C 1
ATOM 654 O O . SER A 1 97 ? 29.367 58.516 0.149 1.00 16.32 275 SER A O 1
ATOM 659 N N . VAL A 1 98 ? 28.155 57.412 1.704 1.00 15.48 276 VAL A N 1
ATOM 660 C CA . VAL A 1 98 ? 29.213 56.483 2.102 1.00 15.38 276 VAL A CA 1
ATOM 661 C C . VAL A 1 98 ? 28.571 55.122 2.340 1.00 15.04 276 VAL A C 1
ATOM 662 O O . VAL A 1 98 ? 27.390 55.062 2.698 1.00 14.80 276 VAL A O 1
ATOM 666 N N . LYS A 1 99 ? 29.363 54.058 2.198 1.00 16.22 277 LYS A N 1
ATOM 667 C CA . LYS A 1 99 ? 28.906 52.699 2.573 1.00 16.23 277 LYS A CA 1
ATOM 668 C C . LYS A 1 99 ? 28.829 52.581 4.085 1.00 16.26 277 LYS A C 1
ATOM 669 O O . LYS A 1 99 ? 29.682 53.094 4.813 1.00 16.66 277 LYS A O 1
ATOM 675 N N . ALA A 1 100 ? 27.803 51.898 4.564 1.00 14.62 278 ALA A N 1
ATOM 676 C CA . ALA A 1 100 ? 27.713 51.577 5.974 1.00 15.71 278 ALA A CA 1
ATOM 677 C C . ALA A 1 100 ? 28.907 50.682 6.324 1.00 15.98 2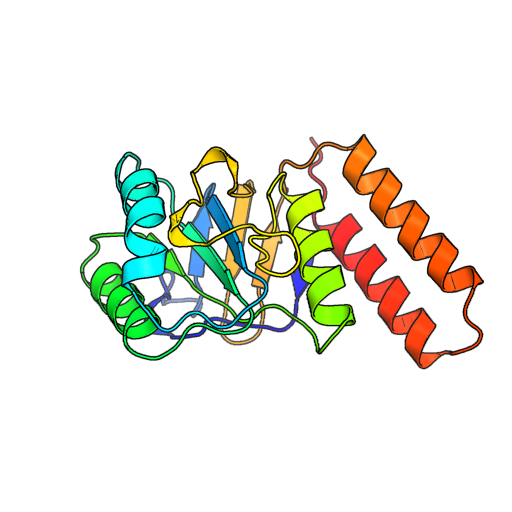78 ALA A C 1
ATOM 678 O O . ALA A 1 100 ? 29.300 49.842 5.525 1.00 17.37 278 ALA A O 1
ATOM 680 N N . PRO A 1 101 ? 29.508 50.885 7.514 1.00 17.32 279 PRO A N 1
ATOM 681 C CA . PRO A 1 101 ? 30.702 50.148 7.929 1.00 16.92 279 PRO A CA 1
ATOM 682 C C . PRO A 1 101 ? 30.345 48.669 8.193 1.00 18.01 279 PRO A C 1
ATOM 683 O O . PRO A 1 101 ? 29.173 48.345 8.494 1.00 15.91 279 PRO A O 1
ATOM 687 N N . GLY A 1 102 ? 31.320 47.777 8.038 1.00 17.87 280 GLY A N 1
ATOM 688 C CA . GLY A 1 102 ? 31.140 46.406 8.483 1.00 18.16 280 GLY A CA 1
ATOM 689 C C . GLY A 1 102 ? 30.486 45.489 7.507 1.00 18.53 280 GLY A C 1
ATOM 690 O O . GLY A 1 102 ? 30.366 45.792 6.305 1.00 20.08 280 GLY A O 1
ATOM 691 N N . PHE A 1 103 ? 30.098 44.327 8.038 1.00 17.37 281 PHE A N 1
ATOM 692 C CA . PHE A 1 103 ? 29.606 43.232 7.197 1.00 17.79 281 PHE A CA 1
ATOM 693 C C . PHE A 1 103 ? 28.461 42.544 7.923 1.00 17.61 281 PHE A C 1
ATOM 694 O O . PHE A 1 103 ? 28.463 42.485 9.158 1.00 16.50 281 PHE A O 1
ATOM 702 N N . GLY A 1 104 ? 27.476 42.084 7.152 1.00 17.94 282 GLY A N 1
ATOM 703 C CA . GLY A 1 104 ? 26.401 41.220 7.649 1.00 17.12 282 GLY A CA 1
ATOM 704 C C . GLY A 1 104 ? 25.662 41.751 8.867 1.00 17.69 282 GLY A C 1
ATOM 705 O O . GLY A 1 104 ? 25.228 42.922 8.895 1.00 16.24 282 GLY A O 1
ATOM 706 N N . ASP A 1 105 ? 25.555 40.910 9.905 1.00 17.62 283 ASP A N 1
ATOM 707 C CA . ASP A 1 105 ? 24.804 41.281 11.113 1.00 18.61 283 ASP A CA 1
ATOM 708 C C . ASP A 1 105 ? 25.435 42.467 11.844 1.00 17.64 283 ASP A C 1
ATOM 709 O O . ASP A 1 105 ? 24.721 43.287 12.418 1.00 18.43 283 ASP A O 1
ATOM 714 N N . ARG A 1 106 ? 26.759 42.569 11.796 1.00 16.67 284 ARG A N 1
ATOM 715 C CA . ARG A 1 106 ? 27.491 43.595 12.506 1.00 17.24 284 ARG A CA 1
ATOM 716 C C . ARG A 1 106 ? 27.296 44.933 11.806 1.00 17.14 284 ARG A C 1
ATOM 717 O O . ARG A 1 106 ? 27.189 45.978 12.457 1.00 16.66 284 ARG A O 1
ATOM 725 N N . ARG A 1 107 ? 27.215 44.893 10.473 1.00 16.86 285 ARG A N 1
ATOM 726 C CA . ARG A 1 107 ? 26.840 46.087 9.706 1.00 15.14 285 ARG A CA 1
ATOM 727 C C . ARG A 1 107 ? 25.479 46.636 10.139 1.00 16.22 285 ARG A C 1
ATOM 728 O O . ARG A 1 107 ? 25.329 47.843 10.339 1.00 16.32 285 ARG A O 1
ATOM 736 N N . LYS A 1 108 ? 24.499 45.756 10.274 1.00 16.75 286 LYS A N 1
ATOM 737 C CA . LYS A 1 108 ? 23.163 46.136 10.771 1.00 15.56 286 LYS A CA 1
ATOM 738 C C . LYS A 1 108 ? 23.209 46.717 12.179 1.00 15.84 286 LYS A C 1
ATOM 739 O O . LYS A 1 108 ? 22.609 47.769 12.432 1.00 14.63 286 LYS A O 1
ATOM 745 N N . ALA A 1 109 ? 24.015 46.106 13.048 1.00 15.49 287 ALA A N 1
ATOM 746 C CA . ALA A 1 109 ? 24.144 46.593 14.425 1.00 14.63 287 ALA A CA 1
ATOM 747 C C . ALA A 1 109 ? 24.783 47.988 14.447 1.00 14.96 287 ALA A C 1
ATOM 748 O O . ALA A 1 109 ? 24.389 48.871 15.219 1.00 14.41 287 ALA A O 1
ATOM 750 N N . MET A 1 110 ? 25.775 48.186 13.591 1.00 15.34 288 MET A N 1
ATOM 751 C CA . MET A 1 110 ? 26.501 49.466 13.567 1.00 15.18 288 MET A CA 1
ATOM 752 C C . MET A 1 110 ? 25.686 50.591 12.927 1.00 13.97 288 MET A C 1
ATOM 753 O O . MET A 1 110 ? 25.800 51.758 13.327 1.00 14.17 288 MET A O 1
ATOM 758 N N . LEU A 1 111 ? 24.804 50.231 11.992 1.00 13.62 289 LEU A N 1
ATOM 759 C CA . LEU A 1 111 ? 23.864 51.229 11.481 1.00 13.16 289 LEU A CA 1
ATOM 760 C C . LEU A 1 111 ? 22.981 51.698 12.619 1.00 13.86 289 LEU A C 1
ATOM 761 O O . LEU A 1 111 ? 22.672 52.889 12.703 1.00 13.59 289 LEU A O 1
ATOM 766 N N . GLN A 1 112 ? 22.596 50.784 13.507 1.00 14.06 290 GLN A N 1
ATOM 767 C CA . GLN A 1 112 ? 21.795 51.160 14.645 1.00 14.12 290 GLN A CA 1
ATOM 768 C C . GLN A 1 112 ? 22.607 51.961 15.654 1.00 14.62 290 GLN A C 1
ATOM 769 O O . GLN A 1 112 ? 22.074 52.886 16.274 1.00 14.24 290 GLN A O 1
ATOM 775 N N . ASP A 1 113 ? 23.886 51.634 15.817 1.00 14.13 291 ASP A N 1
ATOM 776 C CA . ASP A 1 113 ? 24.763 52.474 16.655 1.00 13.75 291 ASP A CA 1
ATOM 777 C C . ASP A 1 113 ? 24.694 53.905 16.180 1.00 14.07 291 ASP A C 1
ATOM 778 O O . ASP A 1 113 ? 24.547 54.839 16.986 1.00 13.72 291 ASP A O 1
ATOM 783 N N . IL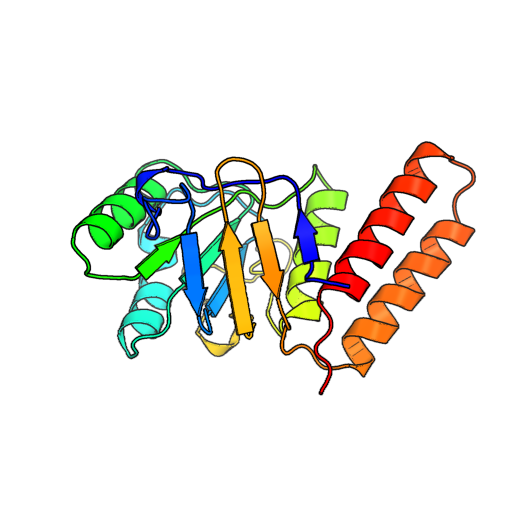E A 1 114 ? 24.759 54.092 14.862 1.00 12.79 292 ILE A N 1
ATOM 784 C CA . ILE A 1 114 ? 24.736 55.448 14.313 1.00 12.79 292 ILE A CA 1
ATOM 785 C C . ILE A 1 114 ? 23.350 56.090 14.518 1.00 13.24 292 ILE A C 1
ATOM 786 O O . ILE A 1 114 ? 23.252 57.289 14.858 1.00 12.88 292 ILE A O 1
ATOM 791 N N . ALA A 1 115 ? 22.280 55.291 14.371 1.00 12.05 293 ALA A N 1
ATOM 792 C CA . ALA A 1 115 ? 20.912 55.802 14.561 1.00 13.14 293 ALA A CA 1
ATOM 793 C C . ALA A 1 115 ? 20.730 56.297 15.981 1.00 12.64 293 ALA A C 1
ATOM 794 O O . ALA A 1 115 ? 20.241 57.397 16.204 1.00 13.88 293 ALA A O 1
ATOM 796 N N . THR A 1 116 ? 21.196 55.503 16.937 1.00 14.27 294 THR A N 1
ATOM 797 C CA . THR A 1 116 ? 21.082 55.849 18.355 1.00 13.81 294 THR A CA 1
ATOM 798 C C . THR A 1 116 ? 21.880 57.116 18.661 1.00 13.26 294 THR A C 1
ATOM 799 O O . THR A 1 116 ? 21.370 58.012 19.340 1.00 14.78 294 THR A O 1
ATOM 803 N N . LEU A 1 117 ? 23.103 57.193 18.131 1.00 12.06 295 LEU A N 1
ATOM 804 C CA . LEU A 1 117 ? 23.973 58.332 18.342 1.00 12.85 295 LEU A CA 1
ATOM 805 C C . LEU A 1 117 ? 23.350 59.611 17.826 1.00 14.28 295 LEU A C 1
ATOM 806 O O . LEU A 1 117 ? 23.567 60.680 18.413 1.00 15.00 295 LEU A O 1
ATOM 811 N N . THR A 1 118 ? 22.602 59.511 16.728 1.00 13.00 296 THR A N 1
ATOM 812 C CA . THR A 1 118 ? 22.151 60.703 15.991 1.00 14.00 296 THR A CA 1
ATOM 813 C C . THR A 1 118 ? 20.659 61.008 16.060 1.00 13.54 296 THR A C 1
ATOM 814 O O . THR A 1 118 ? 20.195 61.893 15.372 1.00 13.14 296 THR A O 1
ATOM 818 N N . ASN A 1 119 ? 19.913 60.223 16.842 1.00 14.58 297 ASN A N 1
ATOM 819 C CA . ASN A 1 119 ? 18.448 60.308 16.911 1.00 15.14 297 ASN A CA 1
ATOM 820 C C . ASN A 1 119 ? 17.829 60.026 15.547 1.00 15.87 297 ASN A C 1
ATOM 821 O O . ASN A 1 119 ? 16.824 60.615 15.165 1.00 16.52 297 ASN A O 1
ATOM 826 N N . GLY A 1 120 ? 18.443 59.102 14.822 1.00 14.39 298 GLY A N 1
ATOM 827 C CA . GLY A 1 120 ? 17.892 58.718 13.519 1.00 15.22 298 GLY A CA 1
ATOM 828 C C . GLY A 1 120 ? 17.176 57.382 13.604 1.00 14.39 298 GLY A C 1
ATOM 829 O O . GLY A 1 120 ? 17.192 56.740 14.636 1.00 16.07 298 GLY A O 1
ATOM 830 N N . THR A 1 121 ? 16.497 57.044 12.528 1.00 13.63 299 THR A N 1
ATOM 831 C CA . THR A 1 121 ? 15.807 55.775 12.405 1.00 16.13 299 THR A CA 1
ATOM 832 C C . THR A 1 121 ? 16.351 54.995 11.222 1.00 15.02 299 THR A C 1
ATOM 833 O O . THR A 1 121 ? 16.307 55.489 10.106 1.00 17.96 299 THR A O 1
ATOM 837 N N . VAL A 1 122 ? 16.867 53.791 11.456 1.00 15.76 300 VAL A N 1
ATOM 838 C CA . VAL A 1 122 ? 17.329 52.969 10.326 1.00 14.95 300 VAL A CA 1
ATOM 839 C C . VAL A 1 122 ? 16.130 52.574 9.464 1.00 15.50 300 VAL A C 1
ATOM 840 O O . VAL A 1 122 ? 15.160 51.965 9.939 1.00 16.54 300 VAL A O 1
ATOM 844 N N . ILE A 1 123 ? 16.209 52.905 8.195 1.00 15.68 301 ILE A N 1
ATOM 845 C CA . ILE A 1 123 ? 15.135 52.555 7.265 1.00 16.46 301 ILE A CA 1
ATOM 846 C C . ILE A 1 123 ? 15.373 51.126 6.862 1.00 17.31 301 ILE A C 1
ATOM 847 O O . ILE A 1 123 ? 16.265 50.844 6.060 1.00 17.76 301 ILE A O 1
ATOM 852 N N . SER A 1 124 ? 14.600 50.224 7.454 1.00 17.92 302 SER A N 1
ATOM 853 C CA . SER A 1 124 ? 14.803 48.800 7.306 1.00 20.74 302 SER A CA 1
ATOM 854 C C . SER A 1 124 ? 13.536 48.085 6.867 1.00 21.69 302 SER A C 1
ATOM 855 O O . SER A 1 124 ? 12.481 48.162 7.540 1.00 21.95 302 SER A O 1
ATOM 858 N N . GLU A 1 125 ? 13.612 47.427 5.719 1.00 23.56 303 GLU A N 1
ATOM 859 C CA . GLU A 1 125 ? 12.473 46.655 5.205 1.00 26.59 303 GLU A CA 1
ATOM 860 C C . GLU A 1 125 ? 12.187 45.416 6.070 1.00 28.46 303 GLU A C 1
ATOM 861 O O . GLU A 1 125 ? 11.039 44.944 6.138 1.00 29.02 303 GLU A O 1
ATOM 867 N N . GLU A 1 126 ? 13.226 44.910 6.736 1.00 30.42 304 GLU A N 1
ATOM 868 C CA . GLU A 1 126 ? 13.085 43.832 7.726 1.00 31.62 304 GLU A CA 1
ATOM 869 C C . GLU A 1 126 ? 11.918 44.079 8.690 1.00 31.70 304 GLU A C 1
ATOM 870 O O . GLU A 1 126 ? 11.239 43.136 9.102 1.00 32.64 304 GLU A O 1
ATOM 876 N N . ILE A 1 127 ? 11.695 45.344 9.048 1.00 30.91 305 ILE A N 1
ATOM 877 C CA . ILE A 1 127 ? 10.628 45.708 9.973 1.00 30.05 305 ILE A CA 1
ATOM 878 C C . ILE A 1 127 ? 9.517 46.533 9.298 1.00 29.20 305 ILE A C 1
ATOM 879 O O . ILE A 1 127 ? 8.741 47.201 9.962 1.00 28.51 305 ILE A O 1
ATOM 884 N N . GLY A 1 128 ? 9.451 46.476 7.971 1.00 28.33 306 GLY A N 1
ATOM 885 C CA . GLY A 1 128 ? 8.307 47.027 7.259 1.00 27.45 306 GLY A CA 1
ATOM 886 C C . GLY A 1 128 ? 8.418 48.493 6.889 1.00 26.70 306 GLY A C 1
ATOM 887 O O . GLY A 1 128 ? 7.477 49.063 6.347 1.00 27.85 306 GLY A O 1
ATOM 888 N N . LEU A 1 129 ? 9.571 49.098 7.166 1.00 25.86 307 LEU A N 1
ATOM 889 C CA . LEU A 1 129 ? 9.827 50.484 6.743 1.00 24.88 307 LEU A CA 1
ATOM 890 C C . LEU A 1 129 ? 10.206 50.513 5.259 1.00 24.74 307 LEU A C 1
ATOM 891 O O . LEU A 1 129 ? 10.767 49.536 4.727 1.00 25.54 307 LEU A O 1
ATOM 896 N N . GLU A 1 130 ? 9.915 51.627 4.599 1.00 23.30 308 GLU A N 1
ATOM 897 C CA . GLU A 1 130 ? 10.152 51.760 3.170 1.00 21.69 308 GLU A CA 1
ATOM 898 C C . GLU A 1 130 ? 10.820 53.098 2.919 1.00 19.52 308 GLU A C 1
ATOM 899 O O . GLU A 1 130 ? 10.361 54.123 3.421 1.00 18.35 308 GLU A O 1
ATOM 905 N N . LEU A 1 131 ? 11.893 53.080 2.139 1.00 17.19 309 LEU A N 1
ATOM 906 C CA . LEU A 1 131 ? 12.662 54.308 1.877 1.00 16.38 309 LEU A CA 1
ATOM 907 C C . LEU A 1 131 ? 11.798 55.427 1.313 1.00 17.11 309 LEU A C 1
ATOM 908 O O . LEU A 1 131 ? 11.958 56.584 1.672 1.00 17.65 309 LEU A O 1
ATOM 913 N N . GLU A 1 132 ? 10.888 55.090 0.414 1.00 18.14 310 GLU A N 1
ATOM 914 C CA . GLU A 1 132 ? 10.012 56.123 -0.181 1.00 18.73 310 GLU A CA 1
ATOM 915 C C . GLU A 1 132 ? 9.060 56.792 0.828 1.00 19.39 310 GLU A C 1
ATOM 916 O O . GLU A 1 132 ? 8.507 57.852 0.549 1.00 20.85 310 GLU A O 1
ATOM 922 N N . LYS A 1 133 ? 8.890 56.174 1.996 1.00 18.65 311 LYS A N 1
ATOM 923 C CA . LYS A 1 133 ? 8.058 56.725 3.047 1.00 19.73 311 LYS A CA 1
ATOM 924 C C . LYS A 1 133 ? 8.884 57.366 4.161 1.00 19.18 311 LYS A C 1
ATOM 925 O O . LYS A 1 133 ? 8.307 57.782 5.179 1.00 19.48 311 LYS A O 1
ATOM 931 N N . ALA A 1 134 ? 10.216 57.411 3.999 1.00 19.37 312 ALA A N 1
ATOM 932 C CA . ALA A 1 134 ? 11.075 58.077 4.978 1.00 17.79 312 ALA A CA 1
ATOM 933 C C . ALA A 1 134 ? 10.819 59.579 4.977 1.00 18.55 312 ALA A C 1
ATOM 934 O O . ALA A 1 134 ? 10.528 60.159 3.945 1.00 20.25 312 ALA A O 1
ATOM 936 N N . THR A 1 135 ? 10.888 60.186 6.148 1.00 18.68 313 THR A N 1
ATOM 937 C CA . THR A 1 135 ? 10.691 61.622 6.286 1.00 19.09 313 THR A CA 1
ATOM 938 C C . THR A 1 135 ? 11.873 62.261 6.987 1.00 17.44 313 THR A C 1
ATOM 939 O O . THR A 1 135 ? 12.765 61.584 7.491 1.00 16.30 313 THR A O 1
ATOM 943 N N . LEU A 1 136 ? 11.868 63.579 7.050 1.00 17.00 314 LEU A N 1
ATOM 944 C CA . LEU A 1 136 ? 12.931 64.290 7.757 1.00 15.76 314 LEU A CA 1
ATOM 945 C C . LEU A 1 136 ? 13.032 63.847 9.215 1.00 16.33 314 LEU A C 1
ATOM 946 O O . LEU A 1 136 ? 14.133 63.787 9.771 1.00 16.98 314 LEU A O 1
ATOM 951 N N . GLU A 1 137 ? 11.901 63.478 9.803 1.00 16.92 315 GLU A N 1
ATOM 952 C CA . GLU A 1 137 ? 11.855 63.038 11.214 1.00 17.75 315 GLU A CA 1
ATOM 953 C C . GLU A 1 137 ? 12.679 61.767 11.409 1.00 18.13 315 GLU A C 1
ATOM 954 O O . GLU A 1 137 ? 13.228 61.529 12.492 1.00 19.20 315 GLU A O 1
ATOM 960 N N . ASP A 1 138 ? 12.767 60.955 10.346 1.00 17.04 316 ASP A N 1
ATOM 961 C CA . ASP A 1 138 ? 13.605 59.716 10.384 1.00 16.16 316 ASP A CA 1
ATOM 962 C C . ASP A 1 138 ? 15.130 59.945 10.295 1.00 15.43 316 ASP A C 1
ATOM 963 O O . ASP A 1 138 ? 15.932 59.027 10.508 1.00 15.97 316 ASP A O 1
ATOM 968 N N . LEU A 1 139 ? 15.528 61.160 9.976 1.00 14.61 317 LEU A N 1
ATOM 969 C CA . LEU A 1 139 ? 16.930 61.441 9.711 1.00 14.87 317 LEU A CA 1
ATOM 970 C C . LEU A 1 139 ? 17.650 61.778 11.020 1.00 14.89 317 LEU A C 1
ATOM 971 O O . LEU A 1 139 ? 17.151 62.522 11.849 1.00 15.49 317 LEU A O 1
ATOM 976 N N . GLY A 1 140 ? 18.845 61.215 11.187 1.00 14.33 318 GLY A N 1
ATOM 977 C CA . GLY A 1 140 ? 19.681 61.587 12.276 1.00 14.43 318 GLY A CA 1
ATOM 978 C C . GLY A 1 140 ? 20.320 62.936 12.025 1.00 14.32 318 GLY A C 1
ATOM 979 O O . GLY A 1 140 ? 20.292 63.456 10.912 1.00 13.82 318 GLY A O 1
ATOM 980 N N . GLN A 1 141 ? 20.831 63.537 13.075 1.00 14.46 319 GLN A N 1
ATOM 981 C CA . GLN A 1 141 ? 21.522 64.806 12.962 1.00 14.24 319 GLN A CA 1
ATOM 982 C C . GLN A 1 141 ? 22.742 64.815 13.847 1.00 15.20 319 GLN A C 1
ATOM 983 O O . GLN A 1 141 ? 22.789 64.100 14.867 1.00 14.41 319 GLN A O 1
ATOM 989 N N . ALA A 1 142 ? 23.734 65.623 13.428 1.00 15.23 320 ALA A N 1
ATOM 990 C CA . ALA A 1 142 ? 24.977 65.815 14.181 1.00 15.64 320 ALA A CA 1
ATOM 991 C C . ALA A 1 142 ? 25.521 67.188 13.858 1.00 16.64 320 ALA A C 1
ATOM 992 O O . ALA A 1 142 ? 25.070 67.827 12.878 1.00 17.57 320 ALA A O 1
ATOM 994 N N . LYS A 1 143 ? 26.458 67.658 14.672 1.00 16.17 321 LYS A N 1
ATOM 995 C CA . LYS A 1 143 ? 27.014 68.990 14.453 1.00 17.23 321 LYS A CA 1
ATOM 996 C C . LYS A 1 143 ? 27.782 69.053 13.135 1.00 16.91 321 LYS A C 1
ATOM 997 O O . LYS A 1 143 ? 27.663 70.034 12.380 1.00 17.55 321 LYS A O 1
ATOM 1003 N N . ARG A 1 144 ? 28.507 67.970 12.828 1.00 15.83 322 ARG A N 1
ATOM 1004 C CA . ARG A 1 144 ? 29.357 67.941 11.638 1.00 16.21 322 ARG A CA 1
ATOM 1005 C C . ARG A 1 144 ? 29.576 66.512 11.190 1.00 15.76 322 ARG A C 1
ATOM 1006 O O . ARG A 1 144 ? 29.720 65.614 12.022 1.00 16.70 322 ARG A O 1
ATOM 1014 N N . VAL A 1 145 ? 29.712 66.340 9.878 1.00 15.03 323 VAL A N 1
ATOM 1015 C CA . VAL A 1 145 ? 30.173 65.072 9.334 1.00 15.53 323 VAL A CA 1
ATOM 1016 C C . VAL A 1 145 ? 31.326 65.402 8.430 1.00 15.12 323 VAL A C 1
ATOM 1017 O O . VAL A 1 145 ? 31.219 66.279 7.580 1.00 16.21 323 VAL A O 1
ATOM 1021 N N . VAL A 1 146 ? 32.424 64.684 8.614 1.00 15.16 324 VAL A N 1
ATOM 1022 C CA . VAL A 1 146 ? 33.619 64.854 7.804 1.00 16.13 324 VAL A CA 1
ATOM 1023 C C . VAL A 1 146 ? 33.975 63.515 7.145 1.00 16.07 324 VAL A C 1
ATOM 1024 O O . VAL A 1 146 ? 34.156 62.517 7.804 1.00 15.10 324 VAL A O 1
ATOM 1028 N N . ILE A 1 147 ? 34.095 63.530 5.824 1.00 15.93 325 ILE A N 1
ATOM 1029 C CA . ILE A 1 147 ? 34.355 62.323 5.025 1.00 16.10 325 ILE A CA 1
ATOM 1030 C C . ILE A 1 147 ? 35.546 62.611 4.110 1.00 16.82 325 ILE A C 1
ATOM 1031 O O . ILE A 1 147 ? 35.615 63.613 3.439 1.00 18.48 325 ILE A O 1
ATOM 1036 N N . ASN A 1 148 ? 36.452 61.665 4.037 1.00 15.76 326 ASN A N 1
ATOM 1037 C CA . ASN A 1 148 ? 37.526 61.729 3.064 1.00 17.01 326 ASN A CA 1
ATOM 1038 C C . ASN A 1 148 ? 37.530 60.423 2.280 1.00 16.55 326 ASN A C 1
ATOM 1039 O O . ASN A 1 148 ? 36.551 59.714 2.283 1.00 15.58 326 ASN A O 1
ATOM 1044 N N . LYS A 1 149 ? 38.605 60.135 1.559 1.00 17.92 327 LYS A N 1
ATOM 1045 C CA . LYS A 1 149 ? 38.646 58.935 0.748 1.00 18.78 327 LYS A CA 1
ATOM 1046 C C . LYS A 1 149 ? 38.502 57.650 1.545 1.00 19.28 327 LYS A C 1
ATOM 1047 O O . LYS A 1 149 ? 38.007 56.674 1.022 1.00 19.50 327 LYS A O 1
ATOM 1053 N N . ASP A 1 150 ? 38.899 57.675 2.809 1.00 18.74 328 ASP A N 1
ATOM 1054 C CA . ASP A 1 150 ? 39.019 56.428 3.576 1.00 19.78 328 ASP A CA 1
ATOM 1055 C C . ASP A 1 150 ? 38.094 56.319 4.786 1.00 18.52 328 ASP A C 1
ATOM 1056 O O . ASP A 1 150 ? 37.825 55.219 5.249 1.00 18.10 328 ASP A O 1
ATOM 1061 N N . THR A 1 151 ? 37.643 57.446 5.324 1.00 17.31 329 THR A N 1
ATOM 1062 C CA . THR A 1 151 ? 36.893 57.445 6.587 1.00 17.62 329 THR A CA 1
ATOM 1063 C C . THR A 1 151 ? 35.729 58.410 6.621 1.00 16.00 329 THR A C 1
ATOM 1064 O O . THR A 1 151 ? 35.668 59.362 5.855 1.00 17.26 329 THR A O 1
ATOM 1068 N N . THR A 1 152 ? 34.814 58.138 7.550 1.00 15.68 330 THR A N 1
ATOM 1069 C CA . THR A 1 152 ? 33.686 59.024 7.851 1.00 14.28 330 THR A CA 1
ATOM 1070 C C . THR A 1 152 ? 33.706 59.290 9.359 1.00 15.52 330 THR A C 1
ATOM 1071 O O . THR A 1 152 ? 33.839 58.347 10.143 1.00 16.83 330 THR A O 1
ATOM 1075 N N . THR A 1 153 ? 33.594 60.551 9.758 1.00 13.10 331 THR A N 1
ATOM 1076 C CA . THR A 1 153 ? 33.580 60.961 11.169 1.00 15.50 331 THR A CA 1
ATOM 1077 C C . THR A 1 153 ? 32.306 61.744 11.463 1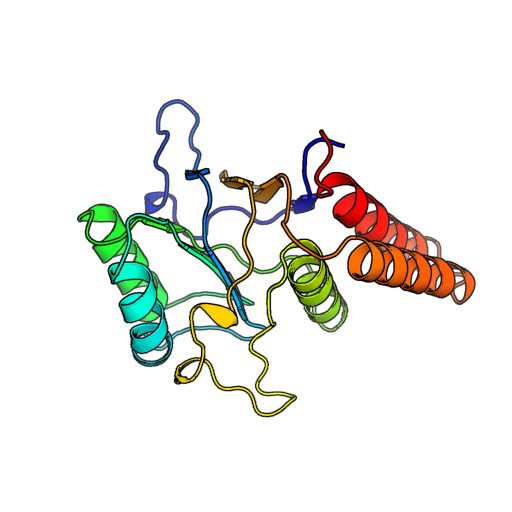.00 14.08 331 THR A C 1
ATOM 1078 O O . THR A 1 153 ? 32.010 62.774 10.816 1.00 15.25 331 THR A O 1
ATOM 1082 N N . ILE A 1 154 ? 31.536 61.243 12.426 1.00 14.21 332 ILE A N 1
ATOM 1083 C CA . ILE A 1 154 ? 30.315 61.928 12.855 1.00 13.84 332 ILE A CA 1
ATOM 1084 C C . ILE A 1 154 ? 30.574 62.618 14.184 1.00 14.40 332 ILE A C 1
ATOM 1085 O O . ILE A 1 154 ? 30.900 61.970 15.156 1.00 15.92 332 ILE A O 1
ATOM 1090 N N . ILE A 1 155 ? 30.457 63.950 14.205 1.00 13.60 333 ILE A N 1
ATOM 1091 C CA . ILE A 1 155 ? 30.819 64.722 15.391 1.00 15.48 333 ILE A CA 1
ATOM 1092 C C . ILE A 1 155 ? 29.597 65.284 16.108 1.00 16.41 333 ILE A C 1
ATOM 1093 O O . ILE A 1 155 ? 28.756 65.920 15.509 1.00 15.02 333 ILE A O 1
ATOM 1098 N N . ASP A 1 156 ? 29.503 65.029 17.402 1.00 16.82 334 ASP A N 1
ATOM 1099 C CA . ASP A 1 156 ? 28.386 65.535 18.203 1.00 17.05 334 ASP A CA 1
ATOM 1100 C C . ASP A 1 156 ? 26.998 65.133 17.707 1.00 16.74 334 ASP A C 1
ATOM 1101 O O . ASP A 1 156 ? 26.182 65.995 17.353 1.00 16.08 334 ASP A O 1
ATOM 1106 N N . GLY A 1 157 ? 26.734 63.833 17.689 1.00 16.21 335 GLY A N 1
ATOM 1107 C CA . GLY A 1 157 ? 25.370 63.329 17.375 1.00 16.19 335 GLY A CA 1
ATOM 1108 C C . GLY A 1 157 ? 24.374 63.860 18.393 1.00 16.29 335 GLY A C 1
ATOM 1109 O O . GLY A 1 157 ? 24.722 64.073 19.564 1.00 15.65 335 GLY A O 1
ATOM 1110 N N . VAL A 1 158 ? 23.126 64.021 17.975 1.00 16.53 336 VAL A N 1
ATOM 1111 C CA . VAL A 1 158 ? 22.122 64.653 18.857 1.00 17.00 336 VAL A CA 1
ATOM 1112 C C . VAL A 1 158 ? 21.252 63.633 19.606 1.00 17.97 336 VAL A C 1
ATOM 1113 O O . VAL A 1 158 ? 20.255 63.978 20.227 1.00 19.13 336 VAL A O 1
ATOM 1117 N N . GLY A 1 159 ? 21.639 62.365 19.552 1.00 17.67 337 GLY A N 1
ATOM 1118 C CA . GLY A 1 159 ? 20.915 61.308 20.256 1.00 18.55 337 GLY A CA 1
ATOM 1119 C C . GLY A 1 159 ? 20.738 61.525 21.748 1.00 17.78 337 GLY A C 1
ATOM 1120 O O . GLY A 1 159 ? 21.605 62.090 22.397 1.00 17.91 337 GLY A O 1
ATOM 1121 N N . GLU A 1 160 ? 19.616 61.053 22.288 1.00 18.68 338 GLU A N 1
ATOM 1122 C CA . GLU A 1 160 ? 19.350 61.177 23.710 1.00 19.79 338 GLU A CA 1
ATOM 1123 C C . GLU A 1 160 ? 20.401 60.417 24.523 1.00 18.48 338 GLU A C 1
ATOM 1124 O O . GLU A 1 160 ? 20.749 59.284 24.189 1.00 17.58 338 GLU A O 1
ATOM 1130 N N . GLU A 1 161 ? 20.926 61.067 25.551 1.00 19.03 339 GLU A N 1
ATOM 1131 C CA . GLU A 1 161 ? 22.068 60.517 26.298 1.00 19.02 339 GLU A CA 1
ATOM 1132 C C . GLU A 1 161 ? 21.745 59.161 26.926 1.00 18.51 339 GLU A C 1
ATOM 1133 O O . GLU A 1 161 ? 22.585 58.253 26.928 1.00 18.14 339 GLU A O 1
ATOM 1139 N N . GLY A 1 162 ? 20.542 59.031 27.485 1.00 17.87 340 GLY A N 1
ATOM 1140 C CA . GLY A 1 162 ? 20.135 57.761 28.088 1.00 16.40 340 GLY A CA 1
ATOM 1141 C C . GLY A 1 162 ? 20.130 56.628 27.077 1.00 16.61 340 GLY A C 1
ATOM 1142 O O . GLY A 1 162 ? 20.566 55.507 27.407 1.00 16.76 340 GLY A O 1
ATOM 1143 N N . ALA A 1 163 ? 19.638 56.911 25.867 1.00 16.16 341 ALA A N 1
ATOM 1144 C CA . ALA A 1 163 ? 19.615 55.914 24.797 1.00 16.55 341 ALA A CA 1
ATOM 1145 C C . ALA A 1 163 ? 21.029 55.492 24.363 1.00 15.59 341 ALA A C 1
ATOM 1146 O O . ALA A 1 163 ? 21.319 54.320 24.194 1.00 15.65 341 ALA A O 1
ATOM 1148 N N . ILE A 1 164 ? 21.920 56.466 24.187 1.00 14.12 342 ILE A N 1
ATOM 1149 C CA . ILE A 1 164 ? 23.302 56.165 23.872 1.00 14.45 342 ILE A CA 1
ATOM 1150 C C . ILE A 1 164 ? 24.011 55.344 24.983 1.00 14.48 342 ILE A C 1
ATOM 1151 O O . ILE A 1 164 ? 24.643 54.296 24.706 1.00 15.28 342 ILE A O 1
ATOM 1156 N N . ALA A 1 165 ? 23.851 55.750 26.233 1.00 15.73 343 ALA A N 1
ATOM 1157 C CA . ALA A 1 165 ? 24.413 55.018 27.370 1.00 14.87 343 ALA A CA 1
ATOM 1158 C C . ALA A 1 165 ? 23.887 53.583 27.470 1.00 16.57 343 ALA A C 1
ATOM 1159 O O . ALA A 1 165 ? 24.668 52.655 27.717 1.00 15.77 343 ALA A O 1
ATOM 1161 N N . ALA A 1 166 ? 22.582 53.408 27.253 1.00 16.22 344 ALA A N 1
ATOM 1162 C CA . ALA A 1 166 ? 21.958 52.086 27.311 1.00 17.09 344 ALA A CA 1
ATOM 1163 C C . ALA A 1 166 ? 22.531 51.208 26.208 1.00 17.53 344 ALA A C 1
ATOM 1164 O O . ALA A 1 166 ? 22.756 50.035 26.420 1.00 18.95 344 ALA A O 1
ATOM 1166 N N . ARG A 1 167 ? 22.740 51.788 25.032 1.00 16.28 345 ARG A N 1
ATOM 1167 C CA . ARG A 1 167 ? 23.300 51.047 23.896 1.00 16.67 345 ARG A CA 1
ATOM 1168 C C . ARG A 1 167 ? 24.731 50.573 24.241 1.00 16.38 345 ARG A C 1
ATOM 1169 O O . ARG A 1 167 ? 25.104 49.415 24.053 1.00 16.38 345 ARG A O 1
ATOM 1177 N N . VAL A 1 168 ? 25.535 51.474 24.772 1.00 17.22 346 VAL A N 1
ATOM 1178 C CA . VAL A 1 168 ? 26.893 51.110 25.135 1.00 16.69 346 VAL A CA 1
ATOM 1179 C C . VAL A 1 168 ? 26.917 50.017 26.201 1.00 16.34 346 VAL A C 1
ATOM 1180 O O . VAL A 1 168 ? 27.693 49.061 26.134 1.00 16.71 346 VAL A O 1
ATOM 1184 N N . THR A 1 169 ? 26.070 50.167 27.198 1.00 15.36 347 THR A N 1
ATOM 1185 C CA . THR A 1 169 ? 26.022 49.191 28.276 1.00 17.52 347 THR A CA 1
ATOM 1186 C C . THR A 1 169 ? 25.609 47.806 27.755 1.00 17.49 347 THR A C 1
ATOM 1187 O O . THR A 1 169 ? 26.166 46.812 28.172 1.00 17.17 347 THR A O 1
ATOM 1191 N N . GLN A 1 170 ? 24.661 47.770 26.829 1.00 18.14 348 GLN A N 1
ATOM 1192 C CA . GLN A 1 170 ? 24.246 46.542 26.162 1.00 20.25 348 GLN A CA 1
ATOM 1193 C C . GLN A 1 170 ? 25.407 45.877 25.387 1.00 18.70 348 GLN A C 1
ATOM 1194 O O . GLN A 1 170 ? 25.642 44.669 25.495 1.00 18.90 348 GLN A O 1
ATOM 1200 N N . ILE A 1 171 ? 26.136 46.669 24.612 1.00 17.02 349 ILE A N 1
ATOM 1201 C CA . ILE A 1 171 ? 27.337 46.155 23.910 1.00 16.56 349 ILE A CA 1
ATOM 1202 C C . ILE A 1 171 ? 28.357 45.624 24.907 1.00 17.60 349 ILE A C 1
ATOM 1203 O O . ILE A 1 171 ? 28.934 44.573 24.691 1.00 16.89 349 ILE A O 1
ATOM 1208 N N . ARG A 1 172 ? 28.548 46.326 26.014 1.00 16.91 350 ARG A N 1
ATOM 1209 C CA . ARG A 1 172 ? 29.495 45.869 27.006 1.00 18.18 350 ARG A CA 1
ATOM 1210 C C . ARG A 1 172 ? 29.096 44.550 27.639 1.00 17.43 350 ARG A C 1
ATOM 1211 O O . ARG A 1 172 ? 29.962 43.727 27.911 1.00 18.99 350 ARG A O 1
ATOM 1219 N N . GLN A 1 173 ? 27.796 44.292 27.771 1.00 17.70 351 GLN A N 1
ATOM 1220 C CA . GLN A 1 173 ? 27.346 42.990 28.267 1.00 18.64 351 GLN A CA 1
ATOM 1221 C C . GLN A 1 173 ? 27.569 41.903 27.233 1.00 18.54 351 GLN A C 1
ATOM 1222 O O . GLN A 1 173 ? 27.879 40.777 27.591 1.00 19.64 351 GLN A O 1
ATOM 1228 N N . GLN A 1 174 ? 27.477 42.264 25.952 1.00 17.80 352 GLN A N 1
ATOM 1229 C CA . GLN A 1 174 ? 27.750 41.318 24.872 1.00 17.73 352 GLN A CA 1
ATOM 1230 C C . GLN A 1 174 ? 29.188 40.831 24.929 1.00 18.09 352 GLN A C 1
ATOM 1231 O O . GLN A 1 174 ? 29.474 39.680 24.634 1.00 18.15 352 GLN A O 1
ATOM 1237 N N . ILE A 1 175 ? 30.089 41.707 25.347 1.00 16.83 353 ILE A N 1
ATOM 1238 C CA . ILE A 1 175 ? 31.497 41.341 25.516 1.00 17.99 353 ILE A CA 1
ATOM 1239 C C . ILE A 1 175 ? 31.611 40.247 26.576 1.00 19.39 353 ILE A C 1
ATOM 1240 O O . ILE A 1 175 ? 32.376 39.292 26.419 1.00 19.89 353 ILE A O 1
ATOM 1245 N N . GLU A 1 176 ? 30.803 40.361 27.620 1.00 19.39 354 GLU A N 1
ATOM 1246 C CA . GLU A 1 176 ? 30.830 39.393 28.707 1.00 20.96 354 GLU A CA 1
ATOM 1247 C C . GLU A 1 176 ? 30.282 38.021 28.305 1.00 21.65 354 GLU A C 1
ATOM 1248 O O . GLU A 1 176 ? 30.556 37.003 28.971 1.00 22.33 354 GLU A O 1
ATOM 1254 N N . GLU A 1 177 ? 29.536 38.005 27.211 1.00 20.69 355 GLU A N 1
ATOM 1255 C CA . GLU A 1 177 ? 28.921 36.777 26.703 1.00 21.65 355 GLU A CA 1
ATOM 12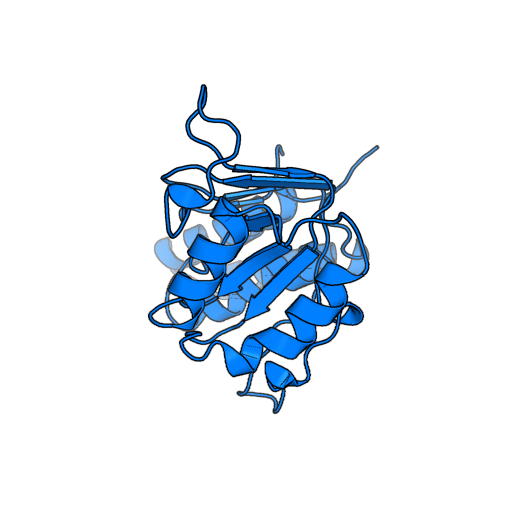56 C C . GLU A 1 177 ? 29.823 36.083 25.701 1.00 22.50 355 GLU A C 1
ATOM 1257 O O . GLU A 1 177 ? 29.431 35.081 25.131 1.00 24.73 355 GLU A O 1
ATOM 1263 N N . SER A 1 178 ? 31.025 36.617 25.489 1.00 22.05 356 SER A N 1
ATOM 1264 C CA . SER A 1 178 ? 31.928 36.068 24.480 1.00 22.24 356 SER A CA 1
ATOM 1265 C C . SER A 1 178 ? 33.251 35.625 25.059 1.00 22.32 356 SER A C 1
ATOM 1266 O O . SER A 1 178 ? 33.746 36.245 25.993 1.00 23.06 356 SER A O 1
ATOM 1269 N N . THR A 1 179 ? 33.824 34.560 24.488 1.00 23.39 357 THR A N 1
ATOM 1270 C CA . THR A 1 179 ? 35.176 34.132 24.878 1.00 24.37 357 THR A CA 1
ATOM 1271 C C . THR A 1 179 ? 36.139 34.210 23.692 1.00 24.24 357 THR A C 1
ATOM 1272 O O . THR A 1 179 ? 37.225 33.586 23.686 1.00 25.14 357 THR A O 1
ATOM 1276 N N . SER A 1 180 ? 35.743 35.004 22.707 1.00 23.79 358 SER A N 1
ATOM 1277 C CA . SER A 1 180 ? 36.540 35.246 21.501 1.00 23.60 358 SER A CA 1
ATOM 1278 C C . SER A 1 180 ? 37.278 36.566 21.566 1.00 23.83 358 SER A C 1
ATOM 1279 O O . SER A 1 180 ? 36.651 37.601 21.648 1.00 24.17 358 SER A O 1
ATOM 1282 N N . ASP A 1 181 ? 38.607 36.517 21.513 1.00 24.52 359 ASP A N 1
ATOM 1283 C CA . ASP A 1 181 ? 39.404 37.730 21.451 1.00 25.62 359 ASP A CA 1
ATOM 1284 C C . ASP A 1 181 ? 38.997 38.587 20.265 1.00 25.79 359 ASP A C 1
ATOM 1285 O O . ASP A 1 181 ? 38.810 39.809 20.418 1.00 25.98 359 ASP A O 1
ATOM 1290 N N . TYR A 1 182 ? 38.847 37.959 19.094 1.00 25.30 360 TYR A N 1
ATOM 1291 C CA . TYR A 1 182 ? 38.446 38.703 17.877 1.00 25.26 360 TYR A CA 1
ATOM 1292 C C . TYR A 1 182 ? 37.103 39.417 18.064 1.00 24.29 360 TYR A C 1
ATOM 1293 O O . TYR A 1 182 ? 37.015 40.619 17.827 1.00 24.02 360 TYR A O 1
ATOM 1302 N N . ASP A 1 183 ? 36.089 38.676 18.507 1.00 21.93 361 A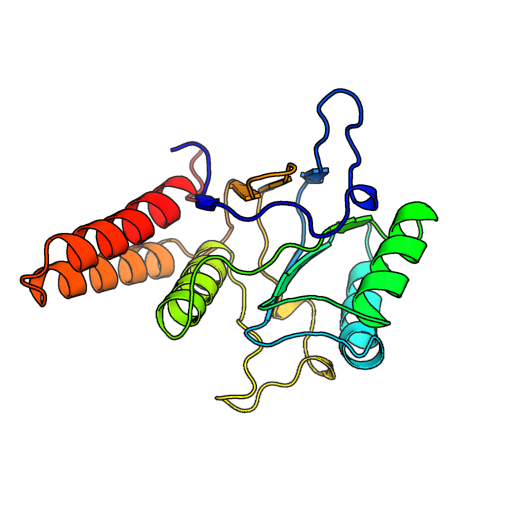SP A N 1
ATOM 1303 C CA . ASP A 1 183 ? 34.743 39.215 18.668 1.00 19.69 361 ASP A CA 1
ATOM 1304 C C . ASP A 1 183 ? 34.674 40.276 19.744 1.00 20.45 361 ASP A C 1
ATOM 1305 O O . ASP A 1 183 ? 33.994 41.284 19.577 1.00 18.94 361 ASP A O 1
ATOM 1310 N N . ARG A 1 184 ? 35.383 40.050 20.849 1.00 20.03 362 ARG A N 1
ATOM 1311 C CA . ARG A 1 184 ? 35.442 41.046 21.918 1.00 18.60 362 ARG A CA 1
ATOM 1312 C C . ARG A 1 184 ? 36.052 42.379 21.462 1.00 19.56 362 ARG A C 1
ATOM 1313 O O . ARG A 1 184 ? 35.521 43.430 21.768 1.00 18.75 362 ARG A O 1
ATOM 1321 N N . GLU A 1 185 ? 37.123 42.312 20.688 1.00 20.34 363 GLU A N 1
ATOM 1322 C CA . GLU A 1 185 ? 37.807 43.500 20.171 1.00 21.82 363 GLU A CA 1
ATOM 1323 C C . GLU A 1 185 ? 36.843 44.265 19.265 1.00 20.12 363 GLU A C 1
ATOM 1324 O O . GLU A 1 185 ? 36.776 45.515 19.326 1.00 20.97 363 GLU A O 1
ATOM 1330 N N . LYS A 1 186 ? 36.085 43.533 18.447 1.00 18.45 364 LYS A N 1
ATOM 1331 C CA . LYS A 1 186 ? 35.125 44.171 17.550 1.00 18.07 364 LYS A CA 1
ATOM 1332 C C . LYS A 1 186 ? 33.983 44.857 18.316 1.00 16.52 364 LYS A C 1
ATOM 1333 O O . LYS A 1 186 ? 33.512 45.949 17.918 1.00 18.05 364 LYS A O 1
ATOM 1339 N N . LEU A 1 187 ? 33.552 44.253 19.415 1.00 16.14 365 LEU A N 1
ATOM 1340 C CA . LEU A 1 187 ? 32.502 44.851 20.231 1.00 16.25 365 LEU A CA 1
ATOM 1341 C C . LEU A 1 187 ? 33.062 46.093 20.937 1.00 16.63 365 LEU A C 1
ATOM 1342 O O . LEU A 1 187 ? 32.417 47.176 21.017 1.00 16.21 365 LEU A O 1
ATOM 1347 N N . GLN A 1 188 ? 34.281 45.961 21.436 1.00 16.95 366 GLN A N 1
ATOM 1348 C CA . GLN A 1 188 ? 34.939 47.125 22.097 1.00 17.88 366 GLN A CA 1
ATOM 1349 C C . GLN A 1 188 ? 35.088 48.313 21.152 1.00 17.00 366 GLN A C 1
ATOM 1350 O O . GLN A 1 188 ? 34.945 49.484 21.546 1.00 16.79 366 GLN A O 1
ATOM 1356 N N . GLU A 1 189 ? 35.390 48.014 19.899 1.00 16.56 367 GLU A N 1
ATOM 1357 C CA . GLU A 1 189 ? 35.443 49.038 18.846 1.00 17.24 367 GLU A CA 1
ATOM 1358 C C . GLU A 1 189 ? 34.103 49.764 18.688 1.00 17.38 367 GLU A C 1
ATOM 1359 O O . GLU A 1 189 ? 34.047 50.964 18.565 1.00 16.95 367 GLU A O 1
ATOM 1365 N N . ARG A 1 190 ? 33.014 49.019 18.721 1.00 15.06 368 ARG A N 1
ATOM 1366 C CA . ARG A 1 190 ? 31.705 49.684 18.661 1.00 15.44 368 ARG A CA 1
ATOM 1367 C C . ARG A 1 190 ? 31.488 50.611 19.849 1.00 15.79 368 ARG A C 1
ATOM 1368 O O . ARG A 1 190 ? 30.921 51.706 19.701 1.00 14.92 368 ARG A O 1
ATOM 1376 N N . VAL A 1 191 ? 31.939 50.167 21.030 1.00 15.00 369 VAL A N 1
ATOM 1377 C CA . VAL A 1 191 ? 31.815 50.987 22.226 1.00 16.03 369 VAL A CA 1
ATOM 1378 C C . VAL A 1 191 ? 32.608 52.293 22.074 1.00 15.52 369 VAL A C 1
ATOM 1379 O O . VAL A 1 191 ? 32.100 53.368 22.390 1.00 16.20 369 VAL A O 1
ATOM 1383 N N . ALA A 1 192 ? 33.846 52.168 21.616 1.00 16.40 370 ALA A N 1
ATOM 1384 C CA . ALA A 1 192 ? 34.759 53.310 21.442 1.00 16.21 370 ALA A CA 1
ATOM 1385 C C . ALA A 1 192 ? 34.224 54.302 20.429 1.00 16.20 370 ALA A C 1
ATOM 1386 O O . ALA A 1 192 ? 34.327 55.525 20.636 1.00 16.44 370 ALA A O 1
ATOM 1388 N N . LYS A 1 193 ? 33.621 53.771 19.363 1.00 16.03 371 LYS A N 1
ATOM 1389 C CA . LYS A 1 193 ? 33.003 54.628 18.342 1.00 15.35 371 LYS A CA 1
ATOM 1390 C C . LYS A 1 193 ? 31.818 55.435 18.862 1.00 15.05 371 LYS A C 1
ATOM 1391 O O . LYS A 1 193 ? 31.686 56.620 18.593 1.00 16.09 371 LYS A O 1
ATOM 1397 N N . LEU A 1 194 ? 30.930 54.778 19.582 1.00 14.91 372 LEU A N 1
ATOM 1398 C CA . LEU A 1 194 ? 29.792 55.464 20.206 1.00 15.85 372 LEU A CA 1
ATOM 1399 C C . LEU A 1 194 ? 30.237 56.536 21.186 1.00 16.21 372 LEU A C 1
ATOM 1400 O O . LEU A 1 194 ? 29.749 57.660 21.134 1.00 16.30 372 LEU A O 1
ATOM 1405 N N . ALA A 1 195 ? 31.205 56.202 22.029 1.00 17.72 373 ALA A N 1
ATOM 1406 C CA . ALA A 1 195 ? 31.752 57.161 22.970 1.00 17.24 373 ALA A CA 1
ATOM 1407 C C . ALA A 1 195 ? 32.369 58.363 22.259 1.00 18.83 373 ALA A C 1
ATOM 1408 O O . ALA A 1 195 ? 32.227 59.482 22.720 1.00 18.39 373 ALA A O 1
ATOM 1410 N N . GLY A 1 196 ? 33.054 58.127 21.136 1.00 19.08 374 GLY A N 1
ATOM 1411 C CA . GLY A 1 196 ? 33.659 59.208 20.383 1.00 18.85 374 GLY A CA 1
ATOM 1412 C C . GLY A 1 196 ? 32.678 60.231 19.850 1.00 17.63 374 GLY A C 1
ATOM 1413 O O . GLY A 1 196 ? 33.046 61.391 19.669 1.00 18.92 374 GLY A O 1
ATOM 1414 N N . GLY A 1 197 ? 31.448 59.794 19.601 1.00 16.42 375 GLY A N 1
ATOM 1415 C CA . GLY A 1 197 ? 30.440 60.587 18.946 1.00 16.36 375 GLY A CA 1
ATOM 1416 C C . GLY A 1 197 ? 29.608 61.427 19.883 1.00 15.64 375 GLY A C 1
ATOM 1417 O O . GLY A 1 197 ? 28.796 62.231 19.406 1.00 17.31 375 GLY A O 1
ATOM 1418 N N . VAL A 1 198 ? 29.752 61.225 21.201 1.00 16.73 376 VAL A N 1
ATOM 1419 C CA . VAL A 1 198 ? 28.908 61.961 22.153 1.00 17.86 376 VAL A CA 1
ATOM 1420 C C . VAL A 1 198 ? 29.157 63.468 22.139 1.00 17.89 376 VAL A C 1
ATOM 1421 O O . VAL A 1 198 ? 30.241 63.943 21.843 1.00 17.60 376 VAL A O 1
ATOM 1425 N N . LYS A 1 199 ? 28.121 64.211 22.490 1.00 19.11 377 LYS A N 1
ATOM 1426 C CA . LYS A 1 199 ? 28.137 65.671 22.469 1.00 21.71 377 LYS A CA 1
ATOM 1427 C C . LYS A 1 199 ? 28.274 66.275 23.881 1.00 23.18 377 LYS A C 1
ATOM 1428 O O . LYS A 1 199 ? 27.425 66.063 24.741 1.00 24.76 377 LYS A O 1
ATOM 1434 N N . LEU A 1 200 ? 29.337 67.036 24.107 1.00 25.44 378 LEU A N 1
ATOM 1435 C CA . LEU A 1 200 ? 29.590 67.627 25.424 1.00 27.01 378 LEU A CA 1
ATOM 1436 C C . LEU A 1 200 ? 29.829 69.149 25.352 1.00 28.61 378 LEU A C 1
ATOM 1437 O O . LEU A 1 200 ? 30.454 69.630 24.395 1.00 30.21 378 LEU A O 1
ATOM 1442 N N . ASN A 1 201 ? 29.332 69.907 26.344 1.00 28.68 379 ASN A N 1
ATOM 1443 C CA . ASN A 1 201 ? 29.623 71.361 26.444 1.00 28.65 379 ASN A CA 1
ATOM 1444 C C . ASN A 1 201 ? 29.176 72.172 25.187 1.00 29.66 379 ASN A C 1
ATOM 1445 O O . ASN A 1 201 ? 29.785 73.165 24.757 1.00 30.15 379 ASN A O 1
#

Secondary structure (DSSP, 8-state):
---EEES--BS-GGG-SBTTTTBEEEES-EEEEEEEEE--HHHHHHHHHHHHTSS--EEEEEEEE-HHHHHHHHHHHHHTS--EEEEEPSS-HHHHHHHHHHHHHHHT---B-GGGT--GGG--GGG-EEEEEEEE-SS-EEEEEE---HHHHHHHHHHHHHHHHT---HHHHHHHHHHHHHHHHT----

Nearest PDB structures (foldseek):
  3osx-assembly1_A  TM=1.005E+00  e=2.040E-43  Xenorhabdus nematophila
  1fy9-assembly1_A  TM=9.934E-01  e=4.085E-38  Escherichia coli
  1fya-assembly1_A  TM=9.895E-01  e=3.935E-37  Escherichia coli
  3vz8-assembly3_C  TM=9.855E-01  e=4.142E-35  Escherichia coli
  3m6c-assembly1_A  TM=9.816E-01  e=4.589E-31  Mycobacterium tuberculosis H37Rv

Sequence (190 aa):
SEGMQFDRGYLSPYFINKPESGSVELENPYILLVDKKISNIRELLPVLEGVAKASKPLVIIAEDVEGEALATLVVNNMRGIVKVASSVKAPGFGDRRKAMLQDIATLTNGTVISEEIGLELEKATLEDLGQAKRVVINKDTTTIIDGVGEEGAIAARVTQIRQQIEESTSDYDREKLQERVAKLAGGVKLN